Protein AF-A0A6C0LQ58-F1 (afdb_monomer_lite)

Organism: NCBI:txid1070528

Foldseek 3Di:
DDDDDPVRVVVVVVVVVVVVVVVVVVVVVVVVVVVVVVPDDPPPDPDPPPPPDDPPDPDDDDALLVQQVVVVCVVPVPDPPDPVNSVVVVVPDDPVVSVVSGDDPPPDPDDLCQADPVLLVVLLVVDDVQLSQLLVQQCVVVRSDYNVRSVVVSVVDDPVRSCVSGDPPPPPPPPDPDPPDDD

Secondary structure (DSSP, 8-state):
-PPPPHHHHHHHHHHHHHHHHHHHHHHHHHHHHHHHHHS---PPPPP-------TTSPPPPPPHHHHHHHHHHHH-SSS---HHHHHHHHHHS-HHHHHHTS-----------PPPHHHHHHHHHTS-HHHHHHHHHHHHH-TTS-HHHHHHHHHHS-HHHHHTTS-TT--------------

InterPro domains:
  IPR009071 High mobility group box domain [PF00505] (58-104)
  IPR009071 High mobility group box domain [PS50118] (58-101)
  IPR009071 High mobility group box domain [SM00398] (57-119)
  IPR036910 High mobility group box domain superfamily [G3DSA:1.10.30.10] (44-110)
  IPR036910 High mobility group box domain superfamily [SSF47095] (46-103)
  IPR050342 High Mobility Group Box (HMGB) [PTHR48112] (47-103)

Structure (mmCIF, N/CA/C/O backbone):
data_AF-A0A6C0LQ58-F1
#
_entry.id   AF-A0A6C0LQ58-F1
#
loop_
_atom_site.group_PDB
_atom_site.id
_atom_site.type_symbol
_atom_site.label_atom_id
_atom_site.label_alt_id
_atom_site.label_comp_id
_atom_site.label_asym_id
_atom_site.label_entity_id
_atom_site.label_seq_id
_atom_site.pdbx_PDB_ins_code
_atom_site.Cartn_x
_atom_site.Cartn_y
_atom_site.Cartn_z
_atom_site.occupancy
_atom_site.B_iso_or_equiv
_atom_site.auth_seq_id
_atom_site.auth_comp_id
_atom_site.auth_asym_id
_atom_site.auth_atom_id
_atom_site.pdbx_PDB_model_num
ATOM 1 N N . MET A 1 1 ? 28.060 65.442 21.594 1.00 59.75 1 MET A N 1
ATOM 2 C CA . MET A 1 1 ? 27.429 64.123 21.371 1.00 59.75 1 MET A CA 1
ATOM 3 C C . MET A 1 1 ? 27.885 63.200 22.490 1.00 59.75 1 MET A C 1
ATOM 5 O O . MET A 1 1 ? 29.085 63.002 22.632 1.00 59.75 1 MET A O 1
ATOM 9 N N . SER A 1 2 ? 26.966 62.759 23.351 1.00 77.19 2 SER A N 1
ATOM 10 C CA . SER A 1 2 ? 27.294 61.922 24.515 1.00 77.19 2 SER A CA 1
ATOM 11 C C . SER A 1 2 ? 27.597 60.495 24.054 1.00 77.19 2 SER A C 1
ATOM 13 O O . SER A 1 2 ? 26.859 59.960 23.229 1.00 77.19 2 SER A O 1
ATOM 15 N N . LYS A 1 3 ? 28.693 59.894 24.530 1.00 81.69 3 LYS A N 1
ATOM 16 C CA . LYS A 1 3 ? 29.063 58.515 24.171 1.00 81.69 3 LYS A CA 1
ATOM 17 C C . LYS A 1 3 ? 28.093 57.536 24.852 1.00 81.69 3 LYS A C 1
ATOM 19 O O . LYS A 1 3 ? 27.773 57.753 26.022 1.00 81.69 3 LYS A O 1
ATOM 24 N N . PRO A 1 4 ? 27.627 56.480 24.163 1.00 82.38 4 PRO A N 1
ATOM 25 C CA . PRO A 1 4 ? 26.755 55.488 24.778 1.00 82.38 4 PRO A CA 1
ATOM 26 C C . PRO A 1 4 ? 27.483 54.769 25.920 1.00 82.38 4 PRO A C 1
ATOM 28 O O . PRO A 1 4 ? 28.678 54.480 25.836 1.00 82.38 4 PRO A O 1
ATOM 31 N N . SER A 1 5 ? 26.749 54.492 26.998 1.00 93.00 5 SER A N 1
ATOM 32 C CA . SER A 1 5 ? 27.252 53.710 28.130 1.00 93.00 5 SER A CA 1
ATOM 33 C C . SER A 1 5 ? 27.535 52.266 27.704 1.00 93.00 5 SER A C 1
ATOM 35 O O . SER A 1 5 ? 26.837 51.717 26.850 1.00 93.00 5 SER A O 1
ATOM 37 N N . LEU A 1 6 ? 28.513 51.621 28.342 1.00 93.69 6 LEU A N 1
ATOM 38 C CA . LEU A 1 6 ? 28.854 50.212 28.122 1.00 93.69 6 LEU A CA 1
ATOM 39 C C . LEU A 1 6 ? 27.627 49.298 28.264 1.00 93.69 6 LEU A C 1
ATOM 41 O O . LEU A 1 6 ? 27.457 48.377 27.468 1.00 93.69 6 LEU A O 1
ATOM 45 N N . SER A 1 7 ? 26.732 49.580 29.213 1.00 92.06 7 SER A N 1
ATOM 46 C CA . SER A 1 7 ? 25.488 48.819 29.395 1.00 92.06 7 SER A CA 1
ATOM 47 C C . SER A 1 7 ? 24.540 48.964 28.201 1.00 92.06 7 SER A C 1
ATOM 49 O O . SER A 1 7 ? 23.895 48.000 27.804 1.00 92.06 7 SER A O 1
ATOM 51 N N . SER A 1 8 ? 24.498 50.152 27.589 1.00 94.88 8 SER A N 1
ATOM 52 C CA . SER A 1 8 ? 23.683 50.417 26.398 1.00 94.88 8 SER A CA 1
ATOM 53 C C . SER A 1 8 ? 24.177 49.624 25.189 1.00 94.88 8 SER A C 1
ATOM 55 O O . SER A 1 8 ? 23.364 49.135 24.414 1.00 94.88 8 SER A O 1
ATOM 57 N N . LEU A 1 9 ? 25.497 49.472 25.038 1.00 95.00 9 LEU A N 1
ATOM 58 C CA . LEU A 1 9 ? 26.086 48.681 23.954 1.00 95.00 9 LEU A CA 1
ATOM 59 C C . LEU A 1 9 ? 25.835 47.181 24.139 1.00 95.00 9 LEU A C 1
ATOM 61 O O . LEU A 1 9 ? 25.510 46.504 23.171 1.00 95.00 9 LEU A O 1
ATOM 65 N N . HIS A 1 10 ? 25.929 46.664 25.369 1.00 95.25 10 HIS A N 1
ATOM 66 C CA . HIS A 1 10 ? 25.621 45.255 25.641 1.00 95.25 10 HIS A CA 1
ATOM 67 C C . HIS A 1 10 ? 24.163 44.917 25.322 1.00 95.25 10 HIS A C 1
ATOM 69 O O . HIS A 1 10 ? 23.911 43.899 24.687 1.00 95.25 10 HIS A O 1
ATOM 75 N N . LEU A 1 11 ? 23.217 45.789 25.689 1.00 96.12 11 LEU A N 1
ATOM 76 C CA . LEU A 1 11 ? 21.808 45.611 25.324 1.00 96.12 11 LEU A CA 1
ATOM 77 C C . LEU A 1 11 ? 21.617 45.587 23.805 1.00 96.12 11 LEU A C 1
ATOM 79 O O . LEU A 1 11 ? 20.925 44.716 23.291 1.00 96.12 11 LEU A O 1
ATOM 83 N N . GLN A 1 12 ? 22.282 46.491 23.084 1.00 95.94 12 GLN A N 1
ATOM 84 C CA . GLN A 1 12 ? 22.210 46.534 21.625 1.00 95.94 12 GLN A CA 1
ATOM 85 C C . GLN A 1 12 ? 22.801 45.275 20.971 1.00 95.94 12 GLN A C 1
ATOM 87 O O . GLN A 1 12 ? 22.269 44.795 19.975 1.00 95.94 12 GLN A O 1
ATOM 92 N N . ILE A 1 13 ? 23.879 44.718 21.530 1.00 96.50 13 ILE A N 1
ATOM 93 C CA . ILE A 1 13 ? 24.475 43.469 21.041 1.00 96.50 13 ILE A CA 1
ATOM 94 C C . ILE A 1 13 ? 23.514 42.296 21.249 1.00 96.50 13 ILE A C 1
ATOM 96 O O . ILE A 1 13 ? 23.312 41.520 20.316 1.00 96.50 13 ILE A O 1
ATOM 100 N N . THR A 1 14 ? 22.903 42.177 22.429 1.00 96.44 14 THR A N 1
ATOM 101 C CA . THR A 1 14 ? 21.941 41.103 22.715 1.00 96.44 14 THR A CA 1
ATOM 102 C C . THR A 1 14 ? 20.705 41.209 21.822 1.00 96.44 14 THR A C 1
ATOM 104 O O . THR A 1 14 ? 20.261 40.202 21.277 1.00 96.44 14 THR A O 1
ATOM 107 N N . GLU A 1 15 ? 20.200 42.424 21.599 1.00 97.75 15 GLU A N 1
ATOM 108 C CA . GLU A 1 15 ? 19.069 42.671 20.698 1.00 97.75 15 GLU A CA 1
ATOM 109 C C . GLU A 1 15 ? 19.393 42.244 19.259 1.00 97.75 15 GLU A C 1
ATOM 111 O O . GLU A 1 15 ? 18.633 41.515 18.629 1.00 97.75 15 GLU A O 1
ATOM 116 N N . LEU A 1 16 ? 20.571 42.619 18.749 1.00 97.38 16 LEU A N 1
ATOM 117 C CA . LEU A 1 16 ? 21.006 42.221 17.406 1.00 97.38 16 LEU A CA 1
ATOM 118 C C . LEU A 1 16 ? 21.196 40.705 17.275 1.00 97.38 16 LEU A C 1
ATOM 120 O O . LEU A 1 16 ? 20.945 40.135 16.211 1.00 97.38 16 LEU A O 1
ATOM 124 N N . GLN A 1 17 ? 21.647 40.038 18.338 1.00 97.44 17 GLN A N 1
ATOM 125 C CA . GLN A 1 17 ? 21.755 38.580 18.363 1.00 97.44 17 GLN A CA 1
ATOM 126 C C . GLN A 1 17 ? 20.374 37.918 18.309 1.00 97.44 17 GLN A C 1
ATOM 128 O O . GLN A 1 17 ? 20.206 36.975 17.535 1.00 97.44 17 GLN A O 1
ATOM 133 N N . GLN A 1 18 ? 19.397 38.447 19.050 1.00 96.62 18 GLN A N 1
ATOM 134 C CA . GLN A 1 18 ? 18.011 37.977 19.021 1.00 96.62 18 GLN A CA 1
ATOM 135 C C . GLN A 1 18 ? 17.375 38.184 17.639 1.00 96.62 18 GLN A C 1
ATOM 137 O O . GLN A 1 18 ? 16.828 37.249 17.053 1.00 96.62 18 GLN A O 1
ATOM 142 N N . GLN A 1 19 ? 17.548 39.370 17.053 1.00 96.75 19 GLN A N 1
ATOM 143 C CA . GLN A 1 19 ? 17.044 39.664 15.714 1.00 96.75 19 GLN A CA 1
ATOM 144 C C . GLN A 1 19 ? 17.629 38.704 14.666 1.00 96.75 19 GLN A C 1
ATOM 146 O O . GLN A 1 19 ? 16.905 38.164 13.832 1.00 96.75 19 GLN A O 1
ATOM 151 N N . ARG A 1 20 ? 18.933 38.401 14.748 1.00 97.94 20 ARG A N 1
ATOM 152 C CA . ARG A 1 20 ? 19.579 37.436 13.846 1.00 97.94 20 ARG A CA 1
ATOM 153 C C . ARG A 1 20 ? 18.996 36.027 13.984 1.00 97.94 20 ARG A C 1
ATOM 155 O O . ARG A 1 20 ? 18.914 35.314 12.981 1.00 97.94 20 ARG A O 1
ATOM 162 N N . THR A 1 21 ? 18.635 35.597 15.194 1.00 97.56 21 THR A N 1
ATOM 163 C CA . THR A 1 21 ? 18.015 34.278 15.391 1.00 97.56 21 THR A CA 1
ATOM 164 C C . THR A 1 21 ? 16.601 34.224 14.832 1.00 97.56 21 THR A C 1
ATOM 166 O O . THR A 1 21 ? 16.246 33.225 14.202 1.00 97.56 21 THR A O 1
ATOM 169 N N . ASP A 1 22 ? 15.839 35.304 14.985 1.00 96.44 22 ASP A N 1
ATOM 170 C CA . ASP A 1 22 ? 14.464 35.396 14.496 1.00 96.44 22 ASP A CA 1
ATOM 171 C C . ASP A 1 22 ? 14.430 35.413 12.960 1.00 96.44 22 ASP A C 1
ATOM 173 O O . ASP A 1 22 ? 13.696 34.638 12.337 1.00 96.44 22 ASP A O 1
ATOM 177 N N . ASP A 1 23 ? 15.315 36.199 12.338 1.00 97.25 23 ASP A N 1
ATOM 178 C CA . ASP A 1 23 ? 15.483 36.234 10.883 1.00 97.25 23 ASP A CA 1
ATOM 179 C C . ASP A 1 23 ? 15.901 34.861 10.336 1.00 97.25 23 ASP A C 1
ATOM 181 O O . ASP A 1 23 ? 15.376 34.387 9.325 1.00 97.25 23 ASP A O 1
ATOM 185 N N . HIS A 1 24 ? 16.821 34.173 11.020 1.00 97.38 24 HIS A N 1
ATOM 186 C CA . HIS A 1 24 ? 17.241 32.832 10.621 1.00 97.38 24 HIS A CA 1
ATOM 187 C C . HIS A 1 24 ? 16.094 31.814 10.721 1.00 97.38 24 HIS A C 1
ATOM 189 O O . HIS A 1 24 ? 15.920 30.994 9.815 1.00 97.38 24 HIS A O 1
ATOM 195 N N . ALA A 1 25 ? 15.281 31.877 11.780 1.00 97.12 25 ALA A N 1
ATOM 196 C CA . ALA A 1 25 ? 14.103 31.025 11.927 1.00 97.12 25 ALA A CA 1
ATOM 197 C C . ALA A 1 25 ? 13.088 31.261 10.795 1.00 97.12 25 ALA A C 1
ATOM 199 O O . ALA A 1 25 ? 12.558 30.302 10.226 1.00 97.12 25 ALA A O 1
ATOM 200 N N . LEU A 1 26 ? 12.880 32.522 10.405 1.00 97.25 26 LEU A N 1
ATOM 201 C CA . LEU A 1 26 ? 12.014 32.885 9.286 1.00 97.25 26 LEU A CA 1
ATOM 202 C C . LEU A 1 26 ? 12.549 32.348 7.949 1.00 97.25 26 LEU A C 1
ATOM 204 O O . LEU A 1 26 ? 11.784 31.783 7.166 1.00 97.25 26 LEU A O 1
ATOM 208 N N . ILE A 1 27 ? 13.860 32.438 7.708 1.00 97.38 27 ILE A N 1
ATOM 209 C CA . ILE A 1 27 ? 14.499 31.866 6.511 1.00 97.38 27 ILE A CA 1
ATOM 210 C C . ILE A 1 27 ? 14.286 30.348 6.444 1.00 97.38 27 ILE A C 1
ATOM 212 O O . ILE A 1 27 ? 13.935 29.824 5.384 1.00 97.38 27 ILE A O 1
ATOM 216 N N . VAL A 1 28 ? 14.469 29.634 7.558 1.00 97.69 28 VAL A N 1
ATOM 217 C CA . VAL A 1 28 ? 14.244 28.179 7.621 1.00 97.69 28 VAL A CA 1
ATOM 218 C C . VAL A 1 28 ? 12.778 27.837 7.341 1.00 97.69 28 VAL A C 1
ATOM 220 O O . VAL A 1 28 ? 12.503 26.938 6.545 1.00 97.69 28 VAL A O 1
ATOM 223 N N . ALA A 1 29 ? 11.833 28.581 7.920 1.00 96.00 29 ALA A N 1
ATOM 224 C CA . ALA A 1 29 ? 10.404 28.369 7.691 1.00 96.00 29 ALA A CA 1
ATOM 225 C C . ALA A 1 29 ? 9.995 28.620 6.227 1.00 96.00 29 ALA A C 1
ATOM 227 O O . ALA A 1 29 ? 9.215 27.854 5.656 1.00 96.00 29 ALA A O 1
ATOM 228 N N . LEU A 1 30 ? 10.542 29.662 5.593 1.00 96.06 30 LEU A N 1
ATOM 229 C CA . LEU A 1 30 ? 10.288 29.955 4.181 1.00 96.06 30 LEU A CA 1
ATOM 230 C C . LEU A 1 30 ? 10.852 28.872 3.258 1.00 96.06 30 LEU A C 1
ATOM 232 O O . LEU A 1 30 ? 10.175 28.485 2.306 1.00 96.06 30 LEU A O 1
ATOM 236 N N . ARG A 1 31 ? 12.046 28.347 3.558 1.00 95.75 31 ARG A N 1
ATOM 237 C CA . ARG A 1 31 ? 12.630 27.217 2.818 1.00 95.75 31 ARG A CA 1
ATOM 238 C C . ARG A 1 31 ? 11.761 25.969 2.929 1.00 95.75 31 ARG A C 1
ATOM 240 O O . ARG A 1 31 ? 11.381 25.426 1.903 1.00 95.75 31 ARG A O 1
ATOM 247 N N . ALA A 1 32 ? 11.334 25.600 4.137 1.00 92.25 32 ALA A N 1
ATOM 248 C CA . ALA A 1 32 ? 10.439 24.458 4.335 1.00 92.25 32 ALA A CA 1
ATOM 249 C C . ALA A 1 32 ? 9.113 24.607 3.565 1.00 92.25 32 ALA A C 1
ATOM 251 O O . ALA A 1 32 ? 8.583 23.641 3.018 1.00 92.25 32 ALA A O 1
ATOM 252 N N . ARG A 1 33 ? 8.576 25.831 3.484 1.00 94.06 33 ARG A N 1
ATOM 253 C CA . ARG A 1 33 ? 7.372 26.118 2.696 1.00 94.06 33 ARG A CA 1
ATOM 254 C C . ARG A 1 33 ? 7.623 26.022 1.189 1.00 94.06 33 ARG A C 1
ATOM 256 O O . ARG A 1 33 ? 6.738 25.569 0.469 1.00 94.06 33 ARG A O 1
ATOM 263 N N . LEU A 1 34 ? 8.799 26.432 0.716 1.00 93.62 34 LEU A N 1
ATOM 264 C CA . LEU A 1 34 ? 9.199 26.269 -0.681 1.00 93.62 34 LEU A CA 1
ATOM 265 C C . LEU A 1 34 ? 9.377 24.786 -1.034 1.00 93.62 34 LEU A C 1
ATOM 267 O O . LEU A 1 34 ? 8.857 24.348 -2.055 1.00 93.62 34 LEU A O 1
ATOM 271 N N . ASP A 1 35 ? 10.005 24.006 -0.156 1.00 88.44 35 ASP A N 1
ATOM 272 C CA . ASP A 1 35 ? 10.156 22.557 -0.320 1.00 88.44 35 ASP A CA 1
ATOM 273 C C . ASP A 1 35 ? 8.797 21.845 -0.332 1.00 88.44 35 ASP A C 1
ATOM 275 O O . ASP A 1 35 ? 8.573 20.951 -1.142 1.00 88.44 35 ASP A O 1
ATOM 279 N N . ALA A 1 36 ? 7.842 22.276 0.498 1.00 81.75 36 ALA A N 1
ATOM 280 C CA . ALA A 1 36 ? 6.480 21.739 0.489 1.00 81.75 36 ALA A CA 1
ATOM 281 C C . ALA A 1 36 ? 5.710 22.051 -0.810 1.00 81.75 36 ALA A C 1
ATOM 283 O O . ALA A 1 36 ? 4.848 21.271 -1.208 1.00 81.75 36 ALA A O 1
ATOM 284 N N . LEU A 1 37 ? 6.011 23.175 -1.470 1.00 81.94 37 LEU A N 1
ATOM 285 C CA . LEU A 1 37 ? 5.452 23.525 -2.782 1.00 81.94 37 LEU A CA 1
ATOM 286 C C . LEU A 1 37 ? 6.166 22.799 -3.933 1.00 81.94 37 LEU A C 1
ATOM 288 O O . LEU A 1 37 ? 5.545 22.537 -4.960 1.00 81.94 37 LEU A O 1
ATOM 292 N N . ALA A 1 38 ? 7.454 22.485 -3.765 1.00 79.38 38 ALA A N 1
ATOM 293 C CA . ALA A 1 38 ? 8.261 21.730 -4.723 1.00 79.38 38 ALA A CA 1
ATOM 294 C C . ALA A 1 38 ? 8.096 20.207 -4.585 1.00 79.38 38 ALA A C 1
ATOM 296 O O . ALA A 1 38 ? 8.455 19.464 -5.500 1.00 79.38 38 ALA A O 1
ATOM 297 N N . ALA A 1 39 ? 7.552 19.729 -3.462 1.00 72.31 39 ALA A N 1
ATOM 298 C CA . ALA A 1 39 ? 7.246 18.324 -3.268 1.00 72.31 39 ALA A CA 1
ATOM 299 C C . ALA A 1 39 ? 6.227 17.875 -4.333 1.00 72.31 39 ALA A C 1
ATOM 301 O O . ALA A 1 39 ? 5.134 18.446 -4.413 1.00 72.31 39 ALA A O 1
ATOM 302 N N . PRO A 1 40 ? 6.541 16.851 -5.151 1.00 61.59 40 PRO A N 1
ATOM 303 C CA . PRO A 1 40 ? 5.555 16.284 -6.053 1.00 61.59 40 PRO A CA 1
ATOM 304 C C . PRO A 1 40 ? 4.401 15.767 -5.194 1.00 61.59 40 PRO A C 1
ATOM 306 O O . PRO A 1 40 ? 4.626 15.015 -4.241 1.00 61.59 40 PRO A O 1
ATOM 309 N N . ALA A 1 41 ? 3.174 16.200 -5.501 1.00 62.12 41 ALA A N 1
ATOM 310 C CA . ALA A 1 41 ? 1.962 15.675 -4.876 1.00 62.12 41 ALA A CA 1
ATOM 311 C C . ALA A 1 41 ? 2.071 14.144 -4.762 1.00 62.12 41 ALA A C 1
ATOM 313 O O . ALA A 1 41 ? 2.598 13.531 -5.697 1.00 62.12 41 ALA A O 1
ATOM 314 N N . PRO A 1 42 ? 1.618 13.514 -3.657 1.00 58.50 42 PRO A N 1
ATOM 315 C CA . PRO A 1 42 ? 1.716 12.069 -3.506 1.00 58.50 42 PRO A CA 1
ATOM 316 C C . PRO A 1 42 ? 1.055 11.436 -4.726 1.00 58.50 42 PRO A C 1
ATOM 318 O O . PRO A 1 42 ? -0.162 11.532 -4.898 1.00 58.50 42 PRO A O 1
ATOM 321 N N . ALA A 1 43 ? 1.881 10.876 -5.613 1.00 59.56 43 ALA A N 1
ATOM 322 C CA . ALA A 1 43 ? 1.412 10.274 -6.843 1.00 59.56 43 ALA A CA 1
ATOM 323 C C . ALA A 1 43 ? 0.307 9.278 -6.469 1.00 59.56 43 ALA A C 1
ATOM 325 O O . ALA A 1 43 ? 0.480 8.543 -5.486 1.00 59.56 43 ALA A O 1
ATOM 326 N N . PRO A 1 44 ? -0.835 9.259 -7.182 1.00 59.12 44 PRO A N 1
ATOM 327 C CA . PRO A 1 44 ? -1.874 8.281 -6.907 1.00 59.12 44 PRO A CA 1
ATOM 328 C C . PRO A 1 44 ? -1.215 6.905 -6.931 1.00 59.12 44 PRO A C 1
ATOM 330 O O . PRO A 1 44 ? -0.567 6.536 -7.913 1.00 59.12 44 PRO A O 1
ATOM 333 N N . ALA A 1 45 ? -1.301 6.195 -5.801 1.00 61.91 45 ALA A N 1
ATOM 334 C CA . ALA A 1 45 ? -0.715 4.874 -5.653 1.00 61.91 45 ALA A CA 1
ATOM 335 C C . ALA A 1 45 ? -1.098 4.036 -6.881 1.00 61.91 45 ALA A C 1
ATOM 337 O O . ALA A 1 45 ? -2.270 4.071 -7.269 1.00 61.91 45 ALA A O 1
ATOM 338 N N . PRO A 1 46 ? -0.153 3.314 -7.509 1.00 52.91 46 PRO A N 1
ATOM 339 C CA . PRO A 1 46 ? -0.434 2.609 -8.747 1.00 52.91 46 PRO A CA 1
ATOM 340 C C . PRO A 1 46 ? -1.622 1.679 -8.515 1.00 52.91 46 PRO A C 1
ATOM 342 O O . PRO A 1 46 ? -1.555 0.765 -7.683 1.00 52.91 46 PRO A O 1
ATOM 345 N N . GLU A 1 47 ? -2.725 1.935 -9.223 1.00 58.88 47 GLU A N 1
ATOM 346 C CA . GLU A 1 47 ? -3.876 1.046 -9.218 1.00 58.88 47 GLU A CA 1
ATOM 347 C C . GLU A 1 47 ? -3.360 -0.347 -9.559 1.00 58.88 47 GLU A C 1
ATOM 349 O O . GLU A 1 47 ? -2.767 -0.582 -10.617 1.00 58.88 47 GLU A O 1
ATOM 354 N N . LYS A 1 48 ? -3.523 -1.283 -8.620 1.00 58.19 48 LYS A N 1
ATOM 355 C CA . LYS A 1 48 ? -3.142 -2.676 -8.830 1.00 58.19 48 LYS A CA 1
ATOM 356 C C . LYS A 1 48 ? -3.994 -3.198 -9.979 1.00 58.19 48 LYS A C 1
ATOM 358 O O . LYS A 1 48 ? -5.114 -3.651 -9.744 1.00 58.19 48 LYS A O 1
ATOM 363 N N . LYS A 1 49 ? -3.454 -3.158 -11.203 1.00 53.31 49 LYS A N 1
ATOM 364 C CA . LYS A 1 49 ? -4.027 -3.825 -12.374 1.00 53.31 49 LYS A CA 1
ATOM 365 C C . LYS A 1 49 ? -4.326 -5.254 -11.950 1.00 53.31 49 LYS A C 1
ATOM 367 O O . LYS A 1 49 ? -3.414 -6.044 -11.682 1.00 53.31 49 LYS A O 1
ATOM 372 N N . GLN A 1 50 ? -5.609 -5.570 -11.792 1.00 56.84 50 GLN A N 1
ATOM 373 C CA . GLN A 1 50 ? -6.019 -6.925 -11.485 1.00 56.84 50 GLN A CA 1
ATOM 374 C C . GLN A 1 50 ? -5.596 -7.759 -12.687 1.00 56.84 50 GLN A C 1
ATOM 376 O O . GLN A 1 50 ? -6.202 -7.662 -13.748 1.00 56.84 50 GLN A O 1
ATOM 381 N N . ARG A 1 51 ? -4.508 -8.531 -12.544 1.00 59.47 51 ARG A N 1
ATOM 382 C CA . ARG A 1 51 ? -4.092 -9.482 -13.581 1.00 59.47 51 ARG A CA 1
ATOM 383 C C . ARG A 1 51 ? -5.322 -10.292 -13.971 1.00 59.47 51 ARG A C 1
ATOM 385 O O . ARG A 1 51 ? -5.963 -10.837 -13.064 1.00 59.47 51 ARG A O 1
ATOM 392 N N . ALA A 1 52 ? -5.629 -1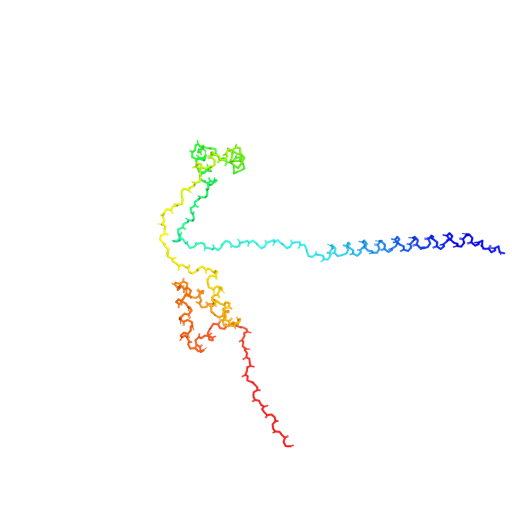0.334 -15.268 1.00 57.09 52 ALA A N 1
ATOM 393 C CA . ALA A 1 52 ? -6.686 -11.166 -15.818 1.00 57.09 52 ALA A CA 1
ATOM 394 C C . ALA A 1 52 ? -6.515 -12.575 -15.237 1.00 57.09 52 ALA A C 1
ATOM 396 O O . ALA A 1 52 ? -5.482 -13.222 -15.422 1.00 57.09 52 ALA A O 1
ATOM 397 N N . LYS A 1 53 ? -7.459 -12.995 -14.389 1.00 58.56 53 LYS A N 1
ATOM 398 C CA . LYS A 1 53 ? -7.445 -14.353 -13.843 1.00 58.56 53 LYS A CA 1
ATOM 399 C C . LYS A 1 53 ? -7.843 -15.270 -14.989 1.00 58.56 53 LYS A C 1
ATOM 401 O O . LYS A 1 53 ? -8.867 -15.025 -15.615 1.00 58.56 53 LYS A O 1
ATOM 406 N N . ASN A 1 54 ? -7.036 -16.303 -15.233 1.00 59.91 54 ASN A N 1
ATOM 407 C CA . ASN A 1 54 ? -7.391 -17.369 -16.165 1.00 59.91 54 ASN A CA 1
ATOM 408 C C . ASN A 1 54 ? -8.800 -17.886 -15.812 1.00 59.91 54 ASN A C 1
ATOM 410 O O . ASN A 1 54 ? -9.006 -18.236 -14.644 1.00 59.91 54 ASN A O 1
ATOM 414 N N . PRO A 1 55 ? -9.748 -17.908 -16.763 1.00 69.94 55 PRO A N 1
ATOM 415 C CA . PRO A 1 55 ? -11.129 -18.320 -16.509 1.00 69.94 55 PRO A CA 1
ATOM 416 C C . PRO A 1 55 ? -11.240 -19.787 -16.059 1.00 69.94 55 PRO A C 1
ATOM 418 O O . PRO A 1 55 ? -12.127 -20.101 -15.273 1.00 69.94 55 PRO A O 1
ATOM 421 N N . ASP A 1 56 ? -10.290 -20.642 -16.450 1.00 65.38 56 ASP A N 1
ATOM 422 C CA . ASP A 1 56 ? -10.211 -22.057 -16.047 1.00 65.38 56 ASP A CA 1
ATOM 423 C C . ASP A 1 56 ? -9.468 -22.312 -14.724 1.00 65.38 56 ASP A C 1
ATOM 425 O O . ASP A 1 56 ? -9.341 -23.453 -14.280 1.00 65.38 56 ASP A O 1
ATOM 429 N N . ALA A 1 57 ? -8.934 -21.278 -14.063 1.00 67.56 57 ALA A N 1
ATOM 430 C CA . ALA A 1 57 ? -8.286 -21.478 -12.770 1.00 67.56 57 ALA A CA 1
ATOM 431 C C . ALA A 1 57 ? -9.339 -21.634 -11.655 1.00 67.56 57 ALA A C 1
ATOM 433 O O . ALA A 1 57 ? -10.242 -20.796 -11.556 1.00 67.56 57 ALA A O 1
ATOM 434 N N . PRO A 1 58 ? -9.200 -22.623 -10.747 1.00 69.75 58 PRO A N 1
ATOM 435 C CA . PRO A 1 58 ? -10.122 -22.778 -9.631 1.00 69.75 58 PRO A CA 1
ATOM 436 C C . PRO A 1 58 ? -10.110 -21.507 -8.777 1.00 69.75 58 PRO A C 1
ATOM 438 O O . PRO A 1 58 ? -9.068 -21.055 -8.285 1.00 69.75 58 PRO A O 1
ATOM 441 N N . LYS A 1 59 ? -11.284 -20.887 -8.630 1.00 72.62 59 LYS A N 1
ATOM 442 C CA . LYS A 1 59 ? -11.444 -19.676 -7.824 1.00 72.62 59 LYS A CA 1
ATOM 443 C C . LYS A 1 59 ? -11.077 -19.999 -6.377 1.00 72.62 59 LYS A C 1
ATOM 445 O O . LYS A 1 59 ? -11.480 -21.030 -5.846 1.00 72.62 59 LYS A O 1
ATOM 450 N N . ARG A 1 60 ? -10.298 -19.119 -5.736 1.00 72.75 60 ARG A N 1
ATOM 451 C CA . ARG A 1 60 ? -9.890 -19.306 -4.334 1.00 72.75 60 ARG A CA 1
ATOM 452 C C . ARG A 1 60 ? -11.120 -19.519 -3.452 1.00 72.75 60 ARG A C 1
ATOM 454 O O . ARG A 1 60 ? -12.110 -18.803 -3.615 1.00 72.75 60 ARG A O 1
ATOM 461 N N . ALA A 1 61 ? -11.015 -20.457 -2.509 1.00 76.06 61 ALA A N 1
ATOM 462 C CA . ALA A 1 61 ? -12.062 -20.698 -1.528 1.00 76.06 61 ALA A CA 1
ATOM 463 C C . ALA A 1 61 ? -12.409 -19.385 -0.790 1.00 76.06 61 ALA A C 1
ATOM 465 O O . ALA A 1 61 ? -11.496 -18.640 -0.407 1.00 76.06 61 ALA A O 1
ATOM 466 N N . PRO A 1 62 ? -13.703 -19.058 -0.629 1.00 78.44 62 PRO A N 1
ATOM 467 C CA . PRO A 1 62 ? -14.124 -17.848 0.065 1.00 78.44 62 PRO A CA 1
ATOM 468 C C . PRO A 1 62 ? -13.704 -17.896 1.540 1.00 78.44 62 PRO A C 1
ATOM 470 O O . PRO A 1 62 ? -13.831 -18.917 2.210 1.00 78.44 62 PRO A O 1
ATOM 473 N N . GLY A 1 63 ? -13.199 -16.772 2.054 1.00 84.94 63 GLY A N 1
ATOM 474 C CA . GLY A 1 63 ? -12.842 -16.640 3.467 1.00 84.94 63 GLY A CA 1
ATOM 475 C C . GLY A 1 63 ? -14.067 -16.594 4.396 1.00 84.94 63 GLY A C 1
ATOM 476 O O . GLY A 1 63 ? -15.192 -16.405 3.929 1.00 84.94 63 GLY A O 1
ATOM 477 N N . PRO A 1 64 ? -13.861 -16.674 5.724 1.00 86.25 64 PRO A N 1
ATOM 478 C CA . PRO A 1 64 ? -14.941 -16.782 6.710 1.00 86.25 64 PRO A CA 1
ATOM 479 C C . PRO A 1 64 ? -15.946 -15.627 6.661 1.00 86.25 64 PRO A C 1
ATOM 481 O O . PRO A 1 64 ? -17.154 -15.840 6.706 1.00 86.25 64 PRO A O 1
ATOM 484 N N . TYR A 1 65 ? -15.462 -14.398 6.473 1.00 86.56 65 TYR A N 1
ATOM 485 C CA . TYR A 1 65 ? -16.327 -13.227 6.328 1.00 86.56 65 TYR A CA 1
ATOM 486 C C . TYR A 1 65 ? -17.200 -13.281 5.062 1.00 86.56 65 TYR A C 1
ATOM 488 O O . TYR A 1 65 ? -18.346 -12.840 5.078 1.00 86.56 65 TYR A O 1
ATOM 496 N N . ILE A 1 66 ? -16.688 -13.847 3.964 1.00 87.00 66 ILE A N 1
ATOM 497 C CA . ILE A 1 66 ? -17.443 -13.966 2.709 1.00 87.00 66 ILE A CA 1
ATOM 498 C C . ILE A 1 66 ? -18.544 -15.019 2.849 1.00 87.00 66 ILE A C 1
ATOM 500 O O . ILE A 1 66 ? -19.655 -14.786 2.381 1.00 87.00 66 ILE A O 1
ATOM 504 N N . LEU A 1 67 ? -18.268 -16.126 3.543 1.00 87.25 67 LEU A N 1
ATOM 505 C CA . LEU A 1 67 ? -19.276 -17.136 3.877 1.00 87.25 67 LEU A CA 1
ATOM 506 C C . LEU A 1 67 ? -20.383 -16.559 4.769 1.00 87.25 67 LEU A C 1
ATOM 508 O O . LEU A 1 67 ? -21.563 -16.758 4.490 1.00 87.25 67 LEU A O 1
ATOM 512 N N . PHE A 1 68 ? -20.015 -15.768 5.781 1.00 88.56 68 PHE A N 1
ATOM 513 C CA . PHE A 1 68 ? -20.979 -15.019 6.589 1.00 88.56 68 PHE A CA 1
ATOM 514 C C . PHE A 1 68 ? -21.830 -14.073 5.731 1.00 88.56 68 PHE A C 1
ATOM 516 O O . PHE A 1 68 ? -23.056 -14.076 5.829 1.00 88.56 68 PHE A O 1
ATOM 523 N N . CYS A 1 69 ? -21.200 -13.314 4.828 1.00 86.75 69 CYS A N 1
ATOM 524 C CA . CYS A 1 69 ? -21.919 -12.421 3.924 1.00 86.75 69 CYS A CA 1
ATOM 525 C C . CYS A 1 69 ? -22.913 -13.158 3.022 1.00 86.75 69 CYS A C 1
ATOM 527 O O . CYS A 1 69 ? -24.006 -12.651 2.778 1.00 86.75 69 CYS A O 1
ATOM 529 N N . GLN A 1 70 ? -22.538 -14.333 2.514 1.00 85.44 70 GLN A N 1
ATOM 530 C CA . GLN A 1 70 ? -23.420 -15.171 1.703 1.00 85.44 70 GLN A CA 1
ATOM 531 C C . GLN A 1 70 ? -24.613 -15.671 2.519 1.00 85.44 70 GLN A C 1
ATOM 533 O O . GLN A 1 70 ? -25.744 -15.567 2.050 1.00 85.44 70 GLN A O 1
ATOM 538 N N . ALA A 1 71 ? -24.379 -16.140 3.748 1.00 86.81 71 ALA A N 1
ATOM 539 C CA . ALA A 1 71 ? -25.438 -16.607 4.637 1.00 86.81 71 ALA A CA 1
ATOM 540 C C . ALA A 1 71 ? -26.427 -15.487 5.004 1.00 86.81 71 ALA A C 1
ATOM 542 O O . ALA A 1 71 ? -27.635 -15.692 4.948 1.00 86.81 71 ALA A O 1
ATOM 543 N N . GLU A 1 72 ? -25.943 -14.287 5.330 1.00 85.81 72 GLU A N 1
ATOM 544 C CA . GLU A 1 72 ? -26.807 -13.145 5.671 1.00 85.81 72 GLU A CA 1
ATOM 545 C C . GLU A 1 72 ? -27.596 -12.613 4.466 1.00 85.81 72 GLU A C 1
ATOM 547 O O . GLU A 1 72 ? -28.778 -12.285 4.588 1.00 85.81 72 GLU A O 1
ATOM 552 N N . ARG A 1 73 ? -26.974 -12.572 3.280 1.00 84.50 73 ARG A N 1
ATOM 553 C CA . ARG A 1 73 ? -27.664 -12.191 2.035 1.00 84.50 73 ARG A CA 1
ATOM 554 C C . ARG A 1 73 ? -28.711 -13.223 1.625 1.00 84.50 73 ARG A C 1
ATOM 556 O O . ARG A 1 73 ? -29.768 -12.836 1.147 1.00 84.50 73 ARG A O 1
ATOM 563 N N . ALA A 1 74 ? -28.454 -14.512 1.854 1.00 83.25 74 ALA A N 1
ATOM 564 C CA . ALA A 1 74 ? -29.428 -15.572 1.602 1.00 83.25 74 ALA A CA 1
ATOM 565 C C . ALA A 1 74 ? -30.656 -15.476 2.525 1.00 83.25 74 ALA A C 1
ATOM 567 O O . ALA A 1 74 ? -31.760 -15.797 2.098 1.00 83.25 74 ALA A O 1
ATOM 568 N N . LYS A 1 75 ? -30.485 -14.998 3.766 1.00 82.25 75 LYS A N 1
ATOM 569 C CA . LYS A 1 75 ? -31.598 -14.759 4.705 1.00 82.25 75 LYS A CA 1
ATOM 570 C C . LYS A 1 75 ? -32.446 -13.538 4.344 1.00 82.25 75 LYS A C 1
ATOM 572 O O . LYS A 1 75 ? -33.601 -13.472 4.745 1.00 82.25 75 LYS A O 1
ATOM 577 N N . THR A 1 76 ? -31.879 -12.577 3.611 1.00 75.94 76 THR A N 1
ATOM 578 C CA . THR A 1 76 ? -32.522 -11.283 3.332 1.00 75.94 76 THR A CA 1
ATOM 579 C C . THR A 1 76 ? -32.450 -10.943 1.836 1.00 75.94 76 THR A C 1
ATOM 581 O O . THR A 1 76 ? -31.788 -9.980 1.455 1.00 75.94 76 THR A O 1
ATOM 584 N N . PRO A 1 77 ? -33.091 -11.735 0.955 1.00 70.25 77 PRO A N 1
ATOM 585 C CA . PRO A 1 77 ? -32.944 -11.583 -0.494 1.00 70.25 77 PRO A CA 1
ATOM 586 C C . PRO A 1 77 ? -33.575 -10.297 -1.057 1.00 70.25 77 PRO A C 1
ATOM 588 O O . PRO A 1 77 ? -33.154 -9.835 -2.115 1.00 70.25 77 PRO A O 1
ATOM 591 N N . GLU A 1 78 ? -34.551 -9.700 -0.366 1.00 64.94 78 GLU A N 1
ATOM 592 C CA . GLU A 1 78 ? -35.230 -8.477 -0.826 1.00 64.94 78 GLU A CA 1
ATOM 593 C C . GLU A 1 78 ? -34.478 -7.182 -0.496 1.00 64.94 78 GLU A C 1
ATOM 595 O O . GLU A 1 78 ? -34.589 -6.193 -1.222 1.00 64.94 78 GLU A O 1
ATOM 600 N N . LEU A 1 79 ? -33.680 -7.173 0.574 1.00 71.31 79 LEU A N 1
ATOM 601 C CA . LEU A 1 79 ? -32.930 -5.993 0.989 1.00 71.31 79 LEU A CA 1
ATOM 602 C C . LEU A 1 79 ? -31.480 -6.136 0.539 1.00 71.31 79 LEU A C 1
ATOM 604 O O . LEU A 1 79 ? -30.765 -7.056 0.936 1.00 71.31 79 LEU A O 1
ATOM 608 N N . LYS A 1 80 ? -31.013 -5.185 -0.274 1.00 71.69 80 LYS A N 1
ATOM 609 C CA . LYS A 1 80 ? -29.590 -5.048 -0.601 1.00 71.69 80 LYS A CA 1
ATOM 610 C C . LYS A 1 80 ? -28.840 -4.596 0.652 1.00 71.69 80 LYS A C 1
ATOM 612 O O . LYS A 1 80 ? -28.549 -3.414 0.799 1.00 71.69 80 LYS A O 1
ATOM 617 N N . LEU A 1 81 ? -28.528 -5.541 1.538 1.00 75.56 81 LEU A N 1
ATOM 618 C CA . LEU A 1 81 ? -27.722 -5.280 2.724 1.00 75.56 81 LEU A CA 1
ATOM 619 C C . LEU A 1 81 ? -26.380 -4.674 2.291 1.00 75.56 81 LEU A C 1
ATOM 621 O O . LEU A 1 81 ? -25.618 -5.274 1.511 1.00 75.56 81 LEU A O 1
ATOM 625 N N . LEU A 1 82 ? -26.114 -3.461 2.773 1.00 80.12 82 LEU A N 1
ATOM 626 C CA . LEU A 1 82 ? -24.879 -2.752 2.476 1.00 80.12 82 LEU A CA 1
ATOM 627 C C . LEU A 1 82 ? -23.708 -3.507 3.102 1.00 80.12 82 LEU A C 1
ATOM 629 O O . LEU A 1 82 ? -23.796 -4.041 4.204 1.00 80.12 82 LEU A O 1
ATOM 633 N N . VAL A 1 83 ? -22.571 -3.545 2.405 1.00 81.00 83 VAL A N 1
ATOM 634 C CA . VAL A 1 83 ? -21.360 -4.225 2.905 1.00 81.00 83 VAL A CA 1
ATOM 635 C C . VAL A 1 83 ? -20.933 -3.673 4.273 1.00 81.00 83 VAL A C 1
ATOM 637 O O . VAL A 1 83 ? -20.376 -4.414 5.078 1.00 81.00 83 VAL A O 1
ATOM 640 N N . THR A 1 84 ? -21.234 -2.404 4.548 1.00 83.69 84 THR A N 1
ATOM 641 C CA . THR A 1 84 ? -21.012 -1.739 5.836 1.00 83.69 84 THR A CA 1
ATOM 642 C C . THR A 1 84 ? -21.802 -2.392 6.969 1.00 83.69 84 THR A C 1
ATOM 644 O O . THR A 1 84 ? -21.211 -2.759 7.980 1.00 83.69 84 THR A O 1
ATOM 647 N N . GLU A 1 85 ? -23.095 -2.646 6.773 1.00 85.56 85 GLU A N 1
ATOM 648 C CA . GLU A 1 85 ? -23.961 -3.280 7.775 1.00 85.56 85 GLU A CA 1
ATOM 649 C C . GLU A 1 85 ? -23.520 -4.719 8.072 1.00 85.56 85 GLU A C 1
ATOM 651 O O . GLU A 1 85 ? -23.476 -5.143 9.228 1.00 85.56 85 GLU A O 1
ATOM 656 N N . LEU A 1 86 ? -23.127 -5.483 7.043 1.00 86.94 86 LEU A N 1
ATOM 657 C CA . LEU A 1 86 ? -22.580 -6.827 7.255 1.00 86.94 86 LEU A CA 1
ATOM 658 C C . LEU A 1 86 ? -21.237 -6.794 7.992 1.00 86.94 86 LEU A C 1
ATOM 660 O O . LEU A 1 86 ? -20.963 -7.686 8.794 1.00 86.94 86 LEU A O 1
ATOM 664 N N . ALA A 1 87 ? -20.404 -5.782 7.749 1.00 87.12 87 ALA A N 1
ATOM 665 C CA . ALA A 1 87 ? -19.133 -5.633 8.446 1.00 87.12 87 ALA A CA 1
ATOM 666 C C . ALA A 1 87 ? -19.339 -5.313 9.934 1.00 87.12 87 ALA A C 1
ATOM 668 O O . ALA A 1 87 ? -18.635 -5.867 10.781 1.00 87.12 87 ALA A O 1
ATOM 669 N N . GLU A 1 88 ? -20.313 -4.463 10.262 1.00 88.75 88 GLU A N 1
ATOM 670 C CA . GLU A 1 88 ? -20.693 -4.152 11.645 1.00 88.75 88 GLU A CA 1
ATOM 671 C C . GLU A 1 88 ? -21.234 -5.386 12.364 1.00 88.75 88 GLU A C 1
ATOM 673 O O . GLU A 1 88 ? -20.743 -5.735 13.441 1.00 88.75 88 GLU A O 1
ATOM 678 N N . ARG A 1 89 ? -22.154 -6.117 11.723 1.00 86.81 89 ARG A N 1
ATOM 679 C CA . ARG A 1 89 ? -22.657 -7.390 12.253 1.00 86.81 89 ARG A CA 1
ATOM 680 C C . ARG A 1 89 ? -21.521 -8.381 12.469 1.00 86.81 89 ARG A C 1
ATOM 682 O O . ARG A 1 89 ? -21.430 -8.931 13.559 1.00 86.81 89 ARG A O 1
ATOM 689 N N . TRP A 1 90 ? -20.612 -8.543 11.498 1.00 88.12 90 TRP A N 1
ATOM 690 C CA . TRP A 1 90 ? -19.424 -9.399 11.622 1.00 88.12 90 TRP A CA 1
ATOM 691 C C . TRP A 1 90 ? -18.540 -9.008 12.808 1.00 88.12 90 TRP A C 1
ATOM 693 O O . TRP A 1 90 ? -18.056 -9.876 13.535 1.00 88.12 90 TRP A O 1
ATOM 703 N N . ARG A 1 91 ? -18.322 -7.709 13.037 1.00 88.62 91 ARG A N 1
ATOM 704 C CA . ARG A 1 91 ? -17.546 -7.225 14.188 1.00 88.62 91 ARG A CA 1
ATOM 705 C C . ARG A 1 91 ? -18.221 -7.568 15.513 1.00 88.62 91 ARG A C 1
ATOM 707 O O . ARG A 1 91 ? -17.500 -7.972 16.422 1.00 88.62 91 ARG A O 1
ATOM 714 N N . ALA A 1 92 ? -19.550 -7.500 15.575 1.00 90.00 92 ALA A N 1
ATOM 715 C CA . ALA A 1 92 ? -20.337 -7.825 16.762 1.00 90.00 92 ALA A CA 1
ATOM 716 C C . ALA A 1 92 ? -20.377 -9.328 17.120 1.00 90.00 92 ALA A C 1
ATOM 718 O O . ALA A 1 92 ? -20.664 -9.652 18.269 1.00 90.00 92 ALA A O 1
ATOM 719 N N . LEU A 1 93 ? -20.066 -10.253 16.195 1.00 86.44 93 LEU A N 1
ATOM 720 C CA . LEU A 1 93 ? -20.002 -11.687 16.531 1.00 86.44 93 LEU A CA 1
ATOM 721 C C . LEU A 1 93 ? -18.817 -12.019 17.448 1.00 86.44 93 LEU A C 1
ATOM 723 O O . LEU A 1 93 ? -17.701 -11.503 17.283 1.00 86.44 93 LEU A O 1
ATOM 727 N N . THR A 1 94 ? -19.037 -12.980 18.345 1.00 87.56 94 THR A N 1
ATOM 728 C CA . THR A 1 94 ? -17.989 -13.547 19.201 1.00 87.56 94 THR A CA 1
ATOM 729 C C . THR A 1 94 ? -16.978 -14.356 18.372 1.00 87.56 94 THR A C 1
ATOM 731 O O . THR A 1 94 ? -17.298 -14.829 17.273 1.00 87.56 94 THR A O 1
ATOM 734 N N . PRO A 1 95 ? -15.728 -14.526 18.846 1.00 80.88 95 PRO A N 1
ATOM 735 C CA . PRO A 1 95 ? -14.727 -15.336 18.143 1.00 80.88 95 PRO A CA 1
ATOM 736 C C . PRO A 1 95 ? -15.192 -16.781 17.895 1.00 80.88 95 PRO A C 1
ATOM 738 O O . PRO A 1 95 ? -14.884 -17.348 16.849 1.00 80.88 95 PRO A O 1
ATOM 741 N N . GLU A 1 96 ? -16.002 -17.338 18.793 1.00 81.75 96 GLU A N 1
ATOM 742 C CA . GLU A 1 96 ? -16.597 -18.677 18.683 1.00 81.75 96 GLU A CA 1
ATOM 743 C C . GLU A 1 96 ? -17.582 -18.773 17.512 1.00 81.75 96 GLU A C 1
ATOM 745 O O . GLU A 1 96 ? -17.524 -19.699 16.703 1.00 81.75 96 GLU A O 1
ATOM 750 N N . GLN A 1 97 ? -18.446 -17.770 17.350 1.00 81.38 97 GLN A N 1
ATOM 751 C CA . GLN A 1 97 ? -19.376 -17.713 16.224 1.00 81.38 97 GLN A CA 1
ATOM 752 C C . GLN A 1 97 ? -18.640 -17.499 14.897 1.00 81.38 97 GLN A C 1
ATOM 754 O O . GLN A 1 97 ? -19.019 -18.073 13.879 1.00 81.38 97 GLN A O 1
ATOM 759 N N . LYS A 1 98 ? -17.552 -16.718 14.896 1.00 84.44 98 LYS A N 1
ATOM 760 C CA . LYS A 1 98 ? -16.684 -16.540 13.718 1.00 84.44 98 LYS A CA 1
ATOM 761 C C . LYS A 1 98 ? -15.987 -17.839 13.318 1.00 84.44 98 LYS A C 1
ATOM 763 O O . LYS A 1 98 ? -15.741 -18.059 12.132 1.00 84.44 98 LYS A O 1
ATOM 768 N N . GLN A 1 99 ? -15.697 -18.707 14.286 1.00 82.81 99 GLN A N 1
ATOM 769 C CA . GLN A 1 99 ? -15.060 -19.998 14.055 1.00 82.81 99 GLN A CA 1
ATOM 770 C C . GLN A 1 99 ? -15.970 -20.975 13.304 1.00 82.81 99 GLN A C 1
ATOM 772 O O . GLN A 1 99 ? -15.464 -21.737 12.484 1.00 82.81 99 GLN A O 1
ATOM 777 N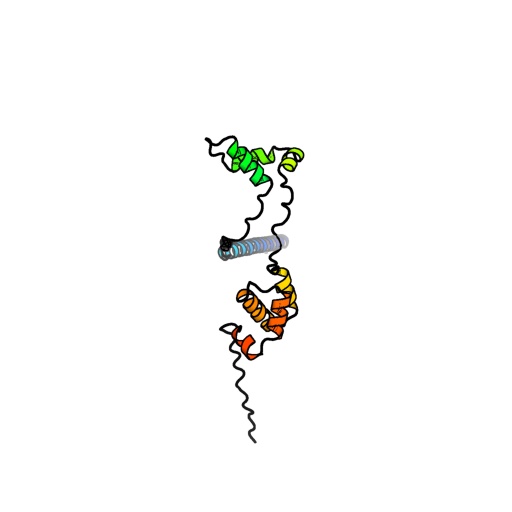 N . ALA A 1 100 ? -17.294 -20.879 13.471 1.00 82.31 100 ALA A N 1
ATOM 778 C CA . ALA A 1 100 ? -18.257 -21.643 12.671 1.00 82.31 100 ALA A CA 1
ATOM 779 C C . ALA A 1 100 ? -18.186 -21.312 11.166 1.00 82.31 100 ALA A C 1
ATOM 781 O O . ALA A 1 100 ? -18.494 -22.155 10.329 1.00 82.31 100 ALA A O 1
ATOM 782 N N . TYR A 1 101 ? -17.729 -20.106 10.809 1.00 81.75 101 TYR A N 1
ATOM 783 C CA . TYR A 1 101 ? -17.522 -19.690 9.418 1.00 81.75 101 TYR A CA 1
ATOM 784 C C . TYR A 1 101 ? -16.099 -19.945 8.919 1.00 81.75 101 TYR A C 1
ATOM 786 O O . TYR A 1 101 ? -15.788 -19.641 7.767 1.00 81.75 101 TYR A O 1
ATOM 794 N N . LYS A 1 102 ? -15.205 -20.492 9.750 1.00 77.56 102 LYS A N 1
ATOM 795 C CA . LYS A 1 102 ? -13.870 -20.899 9.315 1.00 77.56 102 LYS A CA 1
ATOM 796 C C . LYS A 1 102 ? -14.042 -22.113 8.405 1.00 77.56 102 LYS A C 1
ATOM 798 O O . LYS A 1 102 ? -14.178 -23.230 8.887 1.00 77.56 102 LYS A O 1
ATOM 803 N N . SER A 1 103 ? -14.086 -21.869 7.092 1.00 60.44 103 SER A N 1
ATOM 804 C CA . SER A 1 103 ? -14.133 -22.929 6.083 1.00 60.44 103 SER A CA 1
ATOM 805 C C . SER A 1 103 ? -13.101 -23.985 6.445 1.00 60.44 103 SER A C 1
ATOM 807 O O . SER A 1 103 ? -11.917 -23.658 6.589 1.00 60.44 103 SER A O 1
ATOM 809 N N . ALA A 1 104 ? -13.544 -25.237 6.572 1.00 51.72 104 ALA A N 1
ATOM 810 C CA . ALA A 1 104 ? -12.632 -26.364 6.540 1.00 51.72 104 ALA A CA 1
ATOM 811 C C . ALA A 1 104 ? -11.704 -26.173 5.325 1.00 51.72 104 ALA A C 1
ATOM 813 O O . ALA A 1 104 ? -12.182 -25.720 4.272 1.00 51.72 104 ALA A O 1
ATOM 814 N N . PRO A 1 105 ? -10.391 -26.424 5.458 1.00 46.03 105 PRO A N 1
ATOM 815 C CA . PRO A 1 105 ? -9.506 -26.415 4.307 1.00 46.03 105 PRO A CA 1
ATOM 816 C C . PRO A 1 105 ? -10.078 -27.428 3.314 1.00 46.03 105 PRO A C 1
ATOM 818 O O . PRO A 1 105 ? -10.136 -28.618 3.612 1.00 46.03 105 PRO A O 1
ATOM 821 N N . ALA A 1 106 ? -10.599 -26.946 2.185 1.00 39.81 106 ALA A N 1
ATOM 822 C CA . ALA A 1 106 ? -11.150 -27.813 1.157 1.00 39.81 106 ALA A CA 1
ATOM 823 C C . ALA A 1 106 ? -10.071 -28.841 0.772 1.00 39.81 106 ALA A C 1
ATOM 825 O O . ALA A 1 106 ? -8.956 -28.430 0.425 1.00 39.81 106 ALA A O 1
ATOM 826 N N . PRO A 1 107 ? -10.346 -30.154 0.861 1.00 42.19 107 PRO A N 1
ATOM 827 C CA . PRO A 1 107 ? -9.391 -31.150 0.424 1.00 42.19 107 PRO A CA 1
ATOM 828 C C . PRO A 1 107 ? -9.277 -31.071 -1.103 1.00 42.19 107 PRO A C 1
ATOM 830 O O . PRO A 1 107 ? -10.263 -31.211 -1.817 1.00 42.19 107 PRO A O 1
ATOM 833 N N . ALA A 1 108 ? -8.054 -30.832 -1.572 1.00 44.66 108 ALA A N 1
ATOM 834 C CA . ALA A 1 108 ? -7.562 -31.162 -2.906 1.00 44.66 108 ALA A CA 1
ATOM 835 C C . ALA A 1 108 ? -8.389 -30.670 -4.116 1.00 44.66 108 ALA A C 1
ATOM 837 O O . ALA A 1 108 ? -9.113 -31.426 -4.757 1.00 44.66 108 ALA A O 1
ATOM 838 N N . ALA A 1 109 ? -8.094 -29.451 -4.573 1.00 40.88 109 ALA A N 1
ATOM 839 C CA . ALA A 1 109 ? -7.743 -29.332 -5.986 1.00 40.88 109 ALA A CA 1
ATOM 840 C C . ALA A 1 109 ? -6.265 -29.737 -6.094 1.00 40.88 109 ALA A C 1
ATOM 842 O O . ALA A 1 109 ? -5.401 -29.088 -5.504 1.00 40.88 109 ALA A O 1
ATOM 843 N N . ALA A 1 110 ? -6.010 -30.866 -6.754 1.00 42.19 110 ALA A N 1
ATOM 844 C CA . ALA A 1 110 ? -4.689 -31.439 -6.973 1.00 42.19 110 ALA A CA 1
ATOM 845 C C . ALA A 1 110 ? -3.681 -30.392 -7.502 1.00 42.19 110 ALA A C 1
ATOM 847 O O . ALA A 1 110 ? -4.062 -29.500 -8.269 1.00 42.19 110 ALA A O 1
ATOM 848 N N . PRO A 1 111 ? -2.399 -30.481 -7.103 1.00 47.06 111 PRO A N 1
ATOM 849 C CA . PRO A 1 111 ? -1.387 -29.496 -7.443 1.00 47.06 111 PRO A CA 1
ATOM 850 C C . PRO A 1 111 ? -0.994 -29.648 -8.915 1.00 47.06 111 PRO A C 1
ATOM 852 O O . PRO A 1 111 ? -0.047 -30.350 -9.252 1.00 47.06 111 PRO A O 1
ATOM 855 N N . ALA A 1 112 ? -1.687 -28.949 -9.812 1.00 45.41 112 ALA A N 1
ATOM 856 C CA . ALA A 1 112 ? -1.056 -28.526 -11.054 1.00 45.41 112 ALA A CA 1
ATOM 857 C C . ALA A 1 112 ? -0.009 -27.474 -10.661 1.00 45.41 112 ALA A C 1
ATOM 859 O O . ALA A 1 112 ? -0.319 -26.287 -10.521 1.00 45.41 112 ALA A O 1
ATOM 860 N N . ALA A 1 113 ? 1.192 -27.966 -10.349 1.00 54.88 113 ALA A N 1
ATOM 861 C CA . ALA A 1 113 ? 2.342 -27.223 -9.864 1.00 54.88 113 ALA A CA 1
ATOM 862 C C . ALA A 1 113 ? 2.800 -26.210 -10.918 1.00 54.88 113 ALA A C 1
ATOM 864 O O . ALA A 1 113 ? 3.727 -26.440 -11.686 1.00 54.88 113 ALA A O 1
ATOM 865 N N . LYS A 1 114 ? 2.133 -25.057 -10.949 1.00 54.25 114 LYS A N 1
ATOM 866 C CA . LYS A 1 114 ? 2.767 -23.844 -11.450 1.00 54.25 114 LYS A CA 1
ATOM 867 C C . LYS A 1 114 ? 3.918 -23.562 -10.490 1.00 54.25 114 LYS A C 1
ATOM 869 O O . LYS A 1 114 ? 3.645 -23.515 -9.285 1.00 54.25 114 LYS A O 1
ATOM 874 N N . PRO A 1 115 ? 5.158 -23.399 -10.975 1.00 58.41 115 PRO A N 1
ATOM 875 C CA . PRO A 1 115 ? 6.255 -23.071 -10.088 1.00 58.41 115 PRO A CA 1
ATOM 876 C C . PRO A 1 115 ? 5.905 -21.778 -9.363 1.00 58.41 115 PRO A C 1
ATOM 878 O O . PRO A 1 115 ? 5.422 -20.805 -9.960 1.00 58.41 115 PRO A O 1
ATOM 881 N N . THR A 1 116 ? 6.067 -21.789 -8.048 1.00 71.94 116 THR A N 1
ATOM 882 C CA . THR A 1 116 ? 5.828 -20.602 -7.243 1.00 71.94 116 THR A CA 1
ATOM 883 C C . THR A 1 116 ? 6.803 -19.539 -7.729 1.00 71.94 116 THR A C 1
ATOM 885 O O . THR A 1 116 ? 7.973 -19.825 -7.961 1.00 71.94 116 THR A O 1
ATOM 888 N N . PHE A 1 117 ? 6.346 -18.295 -7.879 1.00 69.56 117 PHE A N 1
ATOM 889 C CA . PHE A 1 117 ? 7.211 -17.192 -8.318 1.00 69.56 117 PHE A CA 1
ATOM 890 C C . PHE A 1 117 ? 8.500 -17.090 -7.482 1.00 69.56 117 PHE A C 1
ATOM 892 O O . PHE A 1 117 ? 9.544 -16.716 -8.001 1.00 69.56 117 PHE A O 1
ATOM 899 N N . GLN A 1 118 ? 8.422 -17.475 -6.206 1.00 70.19 118 GLN A N 1
ATOM 900 C CA . GLN A 1 118 ? 9.567 -17.579 -5.313 1.00 70.19 118 GLN A CA 1
ATOM 901 C C . GLN A 1 118 ? 10.594 -18.616 -5.787 1.00 70.19 118 GLN A C 1
ATOM 903 O O . GLN A 1 118 ? 11.762 -18.286 -5.884 1.00 70.19 118 GLN A O 1
ATOM 908 N N . GLU A 1 119 ? 10.165 -19.817 -6.175 1.00 75.88 119 GLU A N 1
ATOM 909 C CA . GLU A 1 119 ? 11.057 -20.890 -6.638 1.00 75.88 119 GLU A CA 1
ATOM 910 C C . GLU A 1 119 ? 11.771 -20.503 -7.940 1.00 75.88 119 GLU A C 1
ATOM 912 O O . GLU A 1 119 ? 12.972 -20.710 -8.077 1.00 75.88 119 GLU A O 1
ATOM 917 N N . VAL A 1 120 ? 11.056 -19.871 -8.880 1.00 73.94 120 VAL A N 1
ATOM 918 C CA . VAL A 1 120 ? 11.665 -19.358 -10.122 1.00 73.94 120 VAL A CA 1
ATOM 919 C C . VAL A 1 120 ? 12.670 -18.246 -9.816 1.00 73.94 120 VAL A C 1
ATOM 921 O O . VAL A 1 120 ? 13.731 -18.179 -10.434 1.00 73.94 120 VAL A O 1
ATOM 924 N N . ARG A 1 121 ? 12.358 -17.379 -8.845 1.00 78.31 121 ARG A N 1
ATOM 925 C CA . ARG A 1 121 ? 13.248 -16.299 -8.408 1.00 78.31 121 ARG A CA 1
ATOM 926 C C . ARG A 1 121 ? 14.495 -16.832 -7.706 1.00 78.31 121 ARG A C 1
ATOM 928 O O . ARG A 1 121 ? 15.568 -16.293 -7.943 1.00 78.31 121 ARG A O 1
ATOM 935 N N . ASP A 1 122 ? 14.364 -17.864 -6.880 1.00 81.00 122 ASP A N 1
ATOM 936 C CA . ASP A 1 122 ? 15.484 -18.473 -6.160 1.00 81.00 122 ASP A CA 1
ATOM 937 C C . ASP A 1 122 ? 16.453 -19.152 -7.141 1.00 81.00 122 ASP A C 1
ATOM 939 O O . ASP A 1 122 ? 17.663 -18.974 -7.027 1.00 81.00 122 ASP A O 1
ATOM 943 N N . VAL A 1 123 ? 15.936 -19.830 -8.174 1.00 74.81 123 VAL A N 1
ATOM 944 C CA . VAL A 1 123 ? 16.760 -20.360 -9.276 1.00 74.81 123 VAL A CA 1
ATOM 945 C C . VAL A 1 123 ? 17.418 -19.223 -10.060 1.00 74.81 123 VAL A C 1
ATOM 947 O O . VAL A 1 123 ? 18.628 -19.250 -10.281 1.00 74.81 123 VAL A O 1
ATOM 950 N N . ALA A 1 124 ? 16.662 -18.186 -10.428 1.00 74.50 124 ALA A N 1
ATOM 951 C CA . ALA A 1 124 ? 17.200 -17.028 -11.141 1.00 74.50 124 ALA A CA 1
ATOM 952 C C . ALA A 1 124 ? 18.284 -16.289 -10.329 1.00 74.50 124 ALA A C 1
ATOM 954 O O . ALA A 1 124 ? 19.232 -15.775 -10.908 1.00 74.50 124 ALA A O 1
ATOM 955 N N . ALA A 1 125 ? 18.196 -16.283 -8.995 1.00 76.94 125 ALA A N 1
ATOM 956 C CA . ALA A 1 125 ? 19.193 -15.674 -8.115 1.00 76.94 125 ALA A CA 1
ATOM 957 C C . ALA A 1 125 ? 20.541 -16.417 -8.103 1.00 76.94 125 ALA A C 1
ATOM 959 O O . ALA A 1 125 ? 21.548 -15.833 -7.711 1.00 76.94 125 ALA A O 1
ATOM 960 N N . THR A 1 126 ? 20.580 -17.681 -8.542 1.00 77.88 126 THR A N 1
ATOM 961 C CA . THR A 1 126 ? 21.840 -18.426 -8.730 1.00 77.88 126 THR A CA 1
ATOM 962 C C . THR A 1 126 ? 22.535 -18.107 -10.055 1.00 77.88 126 THR A C 1
ATOM 964 O O . THR A 1 126 ? 23.673 -18.521 -10.270 1.00 77.88 126 THR A O 1
ATOM 967 N N . MET A 1 127 ? 21.864 -17.379 -10.950 1.00 79.69 127 MET A N 1
ATOM 968 C CA . MET A 1 127 ? 22.384 -16.996 -12.257 1.00 79.69 127 MET A CA 1
ATOM 969 C C . MET A 1 127 ? 22.943 -15.569 -12.216 1.00 79.69 127 MET A C 1
ATOM 971 O O . MET A 1 127 ? 22.509 -14.740 -11.417 1.00 79.69 127 MET A O 1
ATOM 975 N N . SER A 1 128 ? 23.884 -15.260 -13.115 1.00 76.81 128 SER A N 1
ATOM 976 C CA . SER A 1 128 ? 24.280 -13.868 -13.380 1.00 76.81 128 SER A CA 1
ATOM 977 C C . SER A 1 128 ? 23.040 -13.034 -13.721 1.00 76.81 128 SER A C 1
ATOM 979 O O . SER A 1 128 ? 22.119 -13.552 -14.353 1.00 76.81 128 SER A O 1
ATOM 981 N N . SER A 1 129 ? 22.999 -11.759 -13.324 1.00 71.50 129 SER A N 1
ATOM 982 C CA . SER A 1 129 ? 21.813 -10.899 -13.473 1.00 71.50 129 SER A CA 1
ATOM 983 C C . SER A 1 129 ? 21.286 -10.842 -14.914 1.00 71.50 129 SER A C 1
ATOM 985 O O . SER A 1 129 ? 20.070 -10.844 -15.119 1.00 71.50 129 SER A O 1
ATOM 987 N N . THR A 1 130 ? 22.180 -10.888 -15.906 1.00 72.94 130 THR A N 1
ATOM 988 C CA . THR A 1 130 ? 21.841 -10.939 -17.337 1.00 72.94 130 THR A CA 1
ATOM 989 C C . THR A 1 130 ? 21.196 -12.271 -17.725 1.00 72.94 130 THR A C 1
ATOM 991 O O . THR A 1 130 ? 20.177 -12.298 -18.408 1.00 72.94 130 THR A O 1
ATOM 994 N N . VAL A 1 131 ? 21.716 -13.396 -17.233 1.00 79.81 131 VAL A N 1
ATOM 995 C CA . VAL A 1 131 ? 21.164 -14.742 -17.477 1.00 79.81 131 VAL A CA 1
ATOM 996 C C . VAL A 1 131 ? 19.843 -14.946 -16.725 1.00 79.81 131 VAL A C 1
ATOM 998 O O . VAL A 1 131 ? 18.924 -15.569 -17.253 1.00 79.81 131 VAL A O 1
ATOM 1001 N N . ALA A 1 132 ? 19.715 -14.374 -15.528 1.00 82.19 132 ALA A N 1
ATOM 1002 C CA . ALA A 1 132 ? 18.510 -14.406 -14.708 1.00 82.19 132 ALA A CA 1
ATOM 1003 C C . ALA A 1 132 ? 17.332 -13.702 -15.399 1.00 82.19 132 ALA A C 1
ATOM 1005 O O . ALA A 1 132 ? 16.218 -14.230 -15.413 1.00 82.19 132 ALA A O 1
ATOM 1006 N N . ALA A 1 133 ? 17.574 -12.539 -16.015 1.00 81.81 133 ALA A N 1
ATOM 1007 C CA . ALA A 1 133 ? 16.562 -11.810 -16.777 1.00 81.81 133 ALA A CA 1
ATOM 1008 C C . ALA A 1 133 ? 16.053 -12.631 -17.974 1.00 81.81 133 ALA A C 1
ATOM 101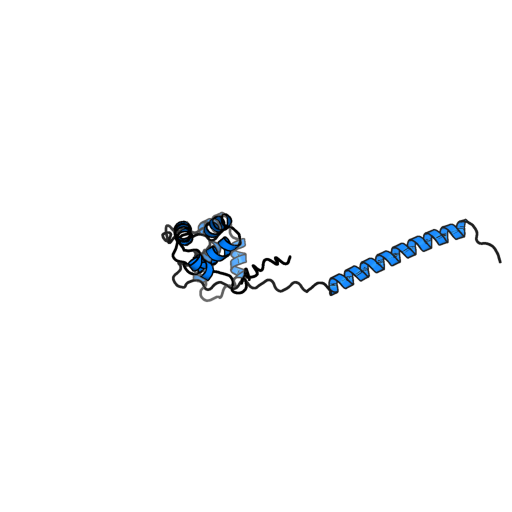0 O O . ALA A 1 133 ? 14.839 -12.793 -18.147 1.00 81.81 133 ALA A O 1
ATOM 1011 N N . LYS A 1 134 ? 16.974 -13.232 -18.738 1.00 86.00 134 LYS A N 1
ATOM 1012 C CA . LYS A 1 134 ? 16.631 -14.091 -19.879 1.00 86.00 134 LYS A CA 1
ATOM 1013 C C . LYS A 1 134 ? 15.874 -15.353 -19.432 1.00 86.00 134 LYS A C 1
ATOM 1015 O O . LYS A 1 134 ? 14.854 -15.703 -20.024 1.00 86.00 134 LYS A O 1
ATOM 1020 N N . PHE A 1 135 ? 16.284 -15.977 -18.324 1.00 85.31 135 PHE A N 1
ATOM 1021 C CA . PHE A 1 135 ? 15.600 -17.139 -17.745 1.00 85.31 135 PHE A CA 1
ATOM 1022 C C . PHE A 1 135 ? 14.173 -16.820 -17.273 1.00 85.31 135 PHE A C 1
ATOM 1024 O O . PHE A 1 135 ? 13.244 -17.596 -17.511 1.00 85.31 135 PHE A O 1
ATOM 1031 N N . LEU A 1 136 ? 13.962 -15.660 -16.643 1.00 84.19 136 LEU A N 1
ATOM 1032 C CA . LEU A 1 136 ? 12.623 -15.211 -16.255 1.00 84.19 136 LEU A CA 1
ATOM 1033 C C . LEU A 1 136 ? 11.724 -15.007 -17.480 1.00 84.19 136 LEU A C 1
ATOM 1035 O O . LEU A 1 136 ? 10.561 -15.417 -17.452 1.00 84.19 136 LEU A O 1
ATOM 1039 N N . ARG A 1 137 ? 12.258 -14.441 -18.570 1.00 86.25 137 ARG A N 1
ATOM 1040 C CA . ARG A 1 137 ? 11.536 -14.298 -19.844 1.00 86.25 137 ARG A CA 1
ATOM 1041 C C . ARG A 1 137 ? 11.195 -15.656 -20.457 1.00 86.25 137 ARG A C 1
ATOM 1043 O O . ARG A 1 137 ? 10.047 -15.881 -20.836 1.00 86.25 137 ARG A O 1
ATOM 1050 N N . PHE A 1 138 ? 12.144 -16.589 -20.451 1.00 87.12 138 PHE A N 1
ATOM 1051 C CA . PHE A 1 138 ? 11.936 -17.971 -20.881 1.00 87.12 138 PHE A CA 1
ATOM 1052 C C . PHE A 1 138 ? 10.817 -18.669 -20.091 1.00 87.12 138 PHE A C 1
ATOM 1054 O O . PHE A 1 138 ? 9.963 -19.329 -20.686 1.00 87.12 138 PHE A O 1
ATOM 1061 N N . CYS A 1 139 ? 10.758 -18.474 -18.770 1.00 84.44 139 CYS A N 1
ATOM 1062 C CA . CYS A 1 139 ? 9.702 -19.035 -17.922 1.00 84.44 139 CYS A CA 1
ATOM 1063 C C . CYS A 1 139 ? 8.325 -18.404 -18.194 1.00 84.44 139 CYS A C 1
ATOM 1065 O O . CYS A 1 139 ? 7.303 -19.078 -18.078 1.00 84.44 139 CYS A O 1
ATOM 1067 N N . VAL A 1 140 ? 8.278 -17.123 -18.578 1.00 84.56 140 VAL A N 1
ATOM 1068 C CA . VAL A 1 140 ? 7.038 -16.453 -19.007 1.00 84.56 140 VAL A CA 1
ATOM 1069 C C . VAL A 1 140 ? 6.555 -16.991 -20.358 1.00 84.56 140 VAL A C 1
ATOM 1071 O O . VAL A 1 140 ? 5.355 -17.210 -20.519 1.00 84.56 140 VAL A O 1
ATOM 1074 N N . GLN A 1 141 ? 7.473 -17.250 -21.295 1.00 81.88 141 GLN A N 1
ATOM 1075 C CA . GLN A 1 141 ? 7.175 -17.842 -22.607 1.00 81.88 141 GLN A CA 1
ATOM 1076 C C . GLN A 1 141 ? 6.764 -19.326 -22.501 1.00 81.88 141 GLN A C 1
ATOM 1078 O O . GLN A 1 141 ? 6.019 -19.823 -23.344 1.00 81.88 141 GLN A O 1
ATOM 1083 N N . ASN A 1 142 ? 7.209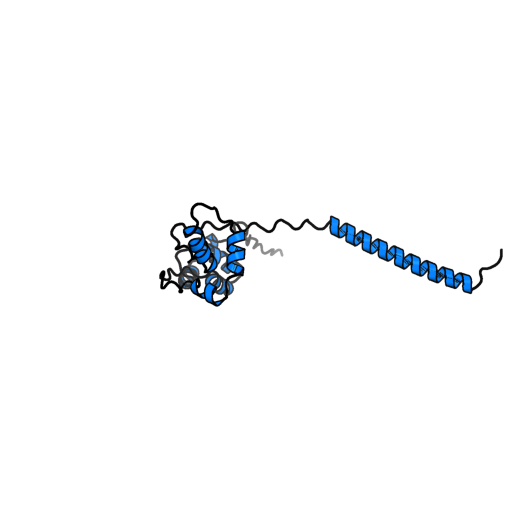 -20.029 -21.451 1.00 79.38 142 ASN A N 1
ATOM 1084 C CA . ASN A 1 142 ? 6.954 -21.454 -21.212 1.00 79.38 142 ASN A CA 1
ATOM 1085 C C . ASN A 1 142 ? 6.229 -21.698 -19.866 1.00 79.38 142 ASN A C 1
ATOM 1087 O O . ASN A 1 142 ? 6.786 -22.331 -18.965 1.00 79.38 142 ASN A O 1
ATOM 1091 N N . PRO A 1 143 ? 4.967 -21.252 -19.706 1.00 78.31 143 PRO A N 1
ATOM 1092 C CA . PRO A 1 143 ? 4.261 -21.262 -18.419 1.00 78.31 143 PRO A CA 1
ATOM 1093 C C . PRO A 1 143 ? 3.841 -22.659 -17.929 1.00 78.31 143 PRO A C 1
ATOM 1095 O O . PRO A 1 143 ? 3.290 -22.788 -16.834 1.00 78.31 143 PRO A O 1
ATOM 1098 N N . THR A 1 144 ? 4.034 -23.695 -18.746 1.00 79.06 144 THR A N 1
ATOM 1099 C CA . THR A 1 144 ? 3.693 -25.089 -18.431 1.00 79.06 144 THR A CA 1
ATOM 1100 C C . THR A 1 144 ? 4.847 -25.858 -17.793 1.00 79.06 144 THR A C 1
ATOM 1102 O O . THR A 1 144 ? 4.629 -26.975 -17.334 1.00 79.06 144 THR A O 1
ATOM 1105 N N . LEU A 1 145 ? 6.061 -25.298 -17.787 1.00 78.38 145 LEU 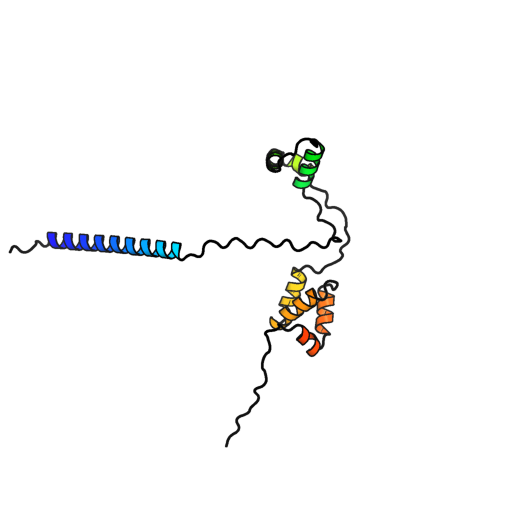A N 1
ATOM 1106 C CA . LEU A 1 145 ? 7.236 -25.940 -17.203 1.00 78.38 145 LEU A CA 1
ATOM 1107 C C . LEU A 1 145 ? 7.331 -25.607 -15.709 1.00 78.38 145 LEU A C 1
ATOM 1109 O O . LEU A 1 145 ? 7.147 -24.458 -15.305 1.00 78.38 145 LEU A O 1
ATOM 1113 N N . ASP A 1 146 ? 7.635 -26.607 -14.881 1.00 80.00 146 ASP A N 1
ATOM 1114 C CA . ASP A 1 146 ? 8.040 -26.381 -13.493 1.00 80.00 146 ASP A CA 1
ATOM 1115 C C . ASP A 1 146 ? 9.450 -25.769 -13.426 1.00 80.00 146 ASP A C 1
ATOM 1117 O O . ASP A 1 146 ? 10.203 -25.815 -14.396 1.00 80.00 146 ASP A O 1
ATOM 1121 N N . ALA A 1 147 ? 9.829 -25.204 -12.277 1.00 75.19 147 ALA A N 1
ATOM 1122 C CA . ALA A 1 147 ? 11.089 -24.473 -12.132 1.00 75.19 147 ALA A CA 1
ATOM 1123 C C . ALA A 1 147 ? 12.322 -25.346 -12.421 1.00 75.19 147 ALA A C 1
ATOM 1125 O O . ALA A 1 147 ? 13.273 -24.861 -13.030 1.00 75.19 147 ALA A O 1
ATOM 1126 N N . LYS A 1 148 ? 12.298 -26.632 -12.045 1.00 77.88 148 LYS A N 1
ATOM 1127 C CA . LYS A 1 148 ? 13.432 -27.547 -12.247 1.00 77.88 148 LYS A CA 1
ATOM 1128 C C . LYS A 1 148 ? 13.539 -27.978 -13.705 1.00 77.88 148 LYS A C 1
ATOM 1130 O O . LYS A 1 148 ? 14.635 -28.005 -14.259 1.00 77.88 148 LYS A O 1
ATOM 1135 N N . THR A 1 149 ? 12.410 -28.268 -14.347 1.00 83.38 149 THR A N 1
ATOM 1136 C CA . THR A 1 149 ? 12.369 -28.596 -15.778 1.00 83.38 149 THR A CA 1
ATOM 1137 C C . THR A 1 149 ? 12.702 -27.379 -16.638 1.00 83.38 149 THR A C 1
ATOM 1139 O O . THR A 1 149 ? 13.412 -27.508 -17.634 1.00 83.38 149 THR A O 1
ATOM 1142 N N . ALA A 1 150 ? 12.248 -26.188 -16.243 1.00 84.19 150 ALA A N 1
ATOM 1143 C CA . ALA A 1 150 ? 12.613 -24.936 -16.892 1.00 84.19 150 ALA A CA 1
ATOM 1144 C C . ALA A 1 150 ? 14.120 -24.683 -16.780 1.00 84.19 150 ALA A C 1
ATOM 1146 O O . ALA A 1 150 ? 14.746 -24.360 -17.783 1.00 84.19 150 ALA A O 1
ATOM 1147 N N . GLU A 1 151 ? 14.718 -24.886 -15.605 1.00 82.44 151 GLU A N 1
ATOM 1148 C CA . GLU A 1 151 ? 16.163 -24.751 -15.400 1.00 82.44 151 GLU A CA 1
ATOM 1149 C C . GLU A 1 151 ? 16.961 -25.775 -16.217 1.00 82.44 151 GLU A C 1
ATOM 1151 O O . GLU A 1 151 ? 17.947 -25.415 -16.858 1.00 82.44 151 GLU A O 1
ATOM 1156 N N . ALA A 1 152 ? 16.530 -27.039 -16.243 1.00 85.38 152 ALA A N 1
ATOM 1157 C CA . ALA A 1 152 ? 17.172 -28.082 -17.039 1.00 85.38 152 ALA A CA 1
ATOM 1158 C C . ALA A 1 152 ? 17.123 -27.752 -18.538 1.00 85.38 152 ALA A C 1
ATOM 1160 O O . AL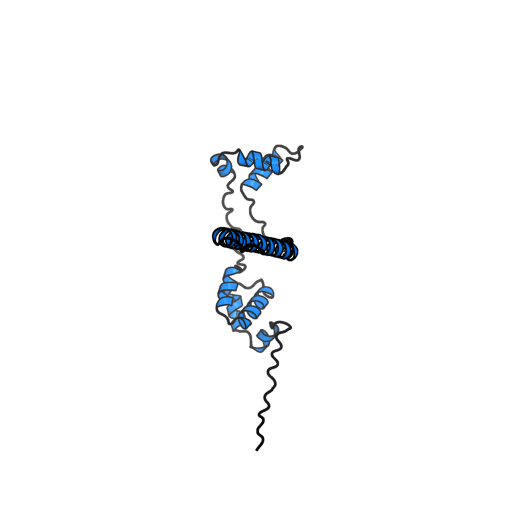A A 1 152 ? 18.146 -27.819 -19.221 1.00 85.38 152 ALA A O 1
ATOM 1161 N N . ARG A 1 153 ? 15.956 -27.317 -19.030 1.00 84.75 153 ARG A N 1
ATOM 1162 C CA . ARG A 1 153 ? 15.777 -26.907 -20.425 1.00 84.75 153 ARG A CA 1
ATOM 1163 C C . ARG A 1 153 ? 16.593 -25.658 -20.751 1.00 84.75 153 ARG A C 1
ATOM 1165 O O . ARG A 1 153 ? 17.271 -25.626 -21.771 1.00 84.75 153 ARG A O 1
ATOM 1172 N N . TRP A 1 154 ? 16.597 -24.674 -19.857 1.00 85.12 154 TRP A N 1
ATOM 1173 C CA . TRP A 1 154 ? 17.419 -23.473 -19.970 1.00 85.12 154 TRP A CA 1
ATOM 1174 C C . TRP A 1 154 ? 18.910 -23.805 -20.035 1.00 85.12 154 TRP A C 1
ATOM 1176 O O . TRP A 1 154 ? 19.630 -23.268 -20.869 1.00 85.12 154 TRP A O 1
ATOM 1186 N N . LYS A 1 155 ? 19.390 -24.735 -19.206 1.00 85.44 155 LYS A N 1
ATOM 1187 C CA . LYS A 1 155 ? 20.784 -25.196 -19.238 1.00 85.44 155 LYS A CA 1
ATOM 1188 C C . LYS A 1 155 ? 21.131 -25.899 -20.549 1.00 85.44 155 LYS A C 1
ATOM 1190 O O . LYS A 1 155 ? 22.234 -25.683 -21.039 1.00 85.44 155 LYS A O 1
ATOM 1195 N N . SER A 1 156 ? 20.194 -26.655 -21.127 1.00 84.38 156 SER A N 1
ATOM 1196 C CA . SER A 1 156 ? 20.385 -27.340 -22.413 1.00 84.38 156 SER A CA 1
ATOM 1197 C C . SER A 1 156 ? 20.298 -26.444 -23.654 1.00 84.38 156 SER A C 1
ATOM 1199 O O . SER A 1 156 ? 20.710 -26.893 -24.716 1.00 84.38 156 SER A O 1
ATOM 1201 N N . LEU A 1 157 ? 19.783 -25.212 -23.542 1.00 84.12 157 LEU A N 1
ATOM 1202 C CA . LEU A 1 157 ? 19.741 -24.276 -24.673 1.00 84.12 157 LEU A CA 1
ATOM 1203 C C . LEU A 1 157 ? 21.155 -23.830 -25.071 1.00 84.12 157 LEU A C 1
ATOM 1205 O O . LEU A 1 157 ? 21.989 -23.510 -24.206 1.00 84.12 157 LEU A O 1
ATOM 1209 N N . SER A 1 158 ? 21.390 -23.761 -26.380 1.00 82.25 158 SER A N 1
ATOM 1210 C CA . SER A 1 158 ? 22.606 -23.210 -26.982 1.00 82.25 158 SER A CA 1
ATOM 1211 C C . SER A 1 158 ? 22.759 -21.714 -26.639 1.00 82.25 158 SER A C 1
ATOM 1213 O O . SER A 1 158 ? 21.753 -21.043 -26.383 1.00 82.25 158 SER A O 1
ATOM 1215 N N . PRO A 1 159 ? 23.984 -21.150 -26.604 1.00 75.69 159 PRO A N 1
ATOM 1216 C CA . PRO A 1 159 ? 24.186 -19.712 -26.401 1.00 75.69 159 PRO A CA 1
ATOM 1217 C C . PRO A 1 159 ? 23.384 -18.837 -27.379 1.00 75.69 159 PRO A C 1
ATOM 1219 O O . PRO A 1 159 ? 22.838 -17.819 -26.962 1.00 75.69 159 PRO A O 1
ATOM 1222 N N . GLU A 1 160 ? 23.234 -19.280 -28.630 1.00 74.25 160 GLU A N 1
ATOM 1223 C CA . GLU A 1 160 ? 22.452 -18.597 -29.673 1.00 74.25 160 GLU A CA 1
ATOM 1224 C C . GLU A 1 160 ? 20.949 -18.562 -29.350 1.00 74.25 160 GLU A C 1
ATOM 1226 O O . GLU A 1 160 ? 20.304 -17.525 -29.455 1.00 74.25 160 GLU A O 1
ATOM 1231 N N . GLU A 1 161 ? 20.388 -19.666 -28.849 1.00 77.62 161 GLU A N 1
ATOM 1232 C CA . GLU A 1 161 ? 18.970 -19.739 -28.464 1.00 77.62 161 GLU A CA 1
ATOM 1233 C C . GLU A 1 161 ? 18.676 -18.921 -27.198 1.00 77.62 161 GLU A C 1
ATOM 1235 O O . GLU A 1 161 ? 17.570 -18.425 -26.991 1.00 77.62 161 GLU A O 1
ATOM 1240 N N . LYS A 1 162 ? 19.673 -18.760 -26.321 1.00 78.38 162 LYS A N 1
ATOM 1241 C CA . LYS A 1 162 ? 19.563 -17.882 -25.149 1.00 78.38 162 LYS A CA 1
ATOM 1242 C C . LYS A 1 162 ? 19.613 -16.403 -25.538 1.00 78.38 162 LYS A C 1
ATOM 1244 O O . LYS A 1 162 ? 19.034 -15.596 -24.809 1.00 78.38 162 LYS A O 1
ATOM 1249 N N . ALA A 1 163 ? 20.276 -16.055 -26.644 1.00 79.12 163 ALA A N 1
ATOM 1250 C CA . ALA A 1 163 ? 20.367 -14.685 -27.152 1.00 79.12 163 ALA A CA 1
ATOM 1251 C C . ALA A 1 163 ? 19.019 -14.164 -27.677 1.00 79.12 163 ALA A C 1
ATOM 1253 O O . ALA A 1 163 ? 18.734 -12.978 -27.542 1.00 79.12 163 ALA A O 1
ATOM 1254 N N . GLU A 1 164 ? 18.129 -15.048 -28.140 1.00 75.12 164 GLU A N 1
ATOM 1255 C CA . GLU A 1 164 ? 16.750 -14.690 -28.522 1.00 75.12 164 GLU A CA 1
ATOM 1256 C C . GLU A 1 164 ? 15.949 -14.076 -27.353 1.00 75.12 164 GLU A C 1
ATOM 1258 O O . GLU A 1 164 ? 14.989 -13.330 -27.546 1.00 75.12 164 GLU A O 1
ATOM 1263 N N . PHE A 1 165 ? 16.365 -14.345 -26.111 1.00 76.69 165 PHE A N 1
ATOM 1264 C CA . PHE A 1 165 ? 15.743 -13.788 -24.912 1.00 76.69 165 PHE A CA 1
ATOM 1265 C C . PHE A 1 165 ? 16.394 -12.482 -24.422 1.00 76.69 165 PHE A C 1
ATOM 1267 O O . PHE A 1 165 ? 15.966 -11.980 -23.374 1.00 76.69 165 PHE A O 1
ATOM 1274 N N . ASN A 1 166 ? 17.369 -11.919 -25.155 1.00 76.44 166 ASN A N 1
ATOM 1275 C CA . ASN A 1 166 ? 17.988 -10.622 -24.853 1.00 76.44 166 ASN A CA 1
ATOM 1276 C C . ASN A 1 166 ? 16.951 -9.490 -24.801 1.00 76.44 166 ASN A C 1
ATOM 1278 O O . ASN A 1 166 ? 15.888 -9.535 -25.432 1.00 76.44 166 ASN A O 1
ATOM 1282 N N . ASP A 1 167 ? 17.242 -8.478 -23.988 1.00 65.38 167 ASP A N 1
ATOM 1283 C CA . ASP A 1 167 ? 16.443 -7.260 -23.955 1.00 65.38 167 ASP A CA 1
ATOM 1284 C C . ASP A 1 167 ? 16.625 -6.508 -25.287 1.00 65.38 167 ASP A C 1
ATOM 1286 O O . ASP A 1 167 ? 17.752 -6.437 -25.771 1.00 65.38 167 ASP A O 1
ATOM 1290 N N . PRO A 1 168 ? 15.564 -5.952 -25.900 1.00 57.44 168 PRO A N 1
ATOM 1291 C CA . PRO A 1 168 ? 15.655 -5.231 -27.176 1.00 57.44 168 PRO A CA 1
ATOM 1292 C C . PRO A 1 168 ? 16.460 -3.912 -27.120 1.00 57.44 168 PRO A C 1
ATOM 1294 O O . PRO A 1 168 ? 16.343 -3.099 -28.032 1.00 57.44 168 PRO A O 1
ATOM 1297 N N . GLY A 1 169 ? 17.229 -3.669 -26.056 1.00 57.00 169 GLY A N 1
ATOM 1298 C CA . GLY A 1 169 ? 18.162 -2.549 -25.924 1.00 57.00 169 GLY A CA 1
ATOM 1299 C C . GLY A 1 169 ? 19.528 -2.931 -25.343 1.00 57.00 169 GLY A C 1
ATOM 1300 O O . GLY A 1 169 ? 20.256 -2.037 -24.928 1.00 57.00 169 GLY A O 1
ATOM 1301 N N . ASP A 1 170 ? 19.857 -4.225 -25.280 1.00 50.59 170 ASP A N 1
ATOM 1302 C CA . ASP A 1 170 ? 21.169 -4.750 -24.865 1.00 50.59 170 ASP A CA 1
ATOM 1303 C C . ASP A 1 170 ? 21.892 -5.334 -26.094 1.00 50.59 170 ASP A C 1
ATOM 1305 O O . ASP A 1 170 ? 22.314 -6.490 -26.102 1.00 50.59 170 ASP A O 1
ATOM 1309 N N . ASP A 1 171 ? 21.958 -4.545 -27.173 1.00 51.78 171 ASP A N 1
ATOM 1310 C CA . ASP A 1 171 ? 22.973 -4.704 -28.218 1.00 51.78 171 ASP A CA 1
ATOM 1311 C C . ASP A 1 171 ? 24.291 -4.249 -27.590 1.00 51.78 171 ASP A C 1
ATOM 1313 O O . ASP A 1 171 ? 24.622 -3.065 -27.535 1.00 51.78 171 ASP A O 1
ATOM 1317 N N . THR A 1 172 ? 25.000 -5.197 -26.989 1.00 53.88 172 THR A N 1
ATOM 1318 C CA . THR A 1 172 ? 26.409 -5.006 -26.670 1.00 53.88 172 THR A CA 1
ATOM 1319 C C . THR A 1 172 ? 27.132 -5.006 -28.014 1.00 53.88 172 THR A C 1
ATOM 1321 O O . THR A 1 172 ? 27.384 -6.066 -28.580 1.00 53.88 172 THR A O 1
ATOM 1324 N N . ASP A 1 173 ? 27.383 -3.811 -28.554 1.00 48.19 173 ASP A N 1
ATOM 1325 C CA . ASP A 1 173 ? 28.384 -3.568 -29.594 1.00 48.19 173 ASP A CA 1
ATOM 1326 C C . ASP A 1 173 ? 29.755 -4.009 -29.040 1.00 48.19 173 ASP A C 1
ATOM 1328 O O . ASP A 1 173 ? 30.521 -3.221 -28.488 1.00 48.19 173 ASP A O 1
ATOM 1332 N N . GLU A 1 174 ? 30.035 -5.309 -29.108 1.00 53.00 174 GLU A N 1
ATOM 1333 C CA . GLU A 1 174 ? 31.362 -5.901 -28.927 1.00 53.00 174 GLU A CA 1
ATOM 1334 C C . GLU A 1 174 ? 31.971 -6.156 -30.312 1.00 53.00 174 GLU A C 1
ATOM 1336 O O . GLU A 1 174 ? 32.301 -7.280 -30.666 1.00 53.00 174 GLU A O 1
ATOM 1341 N N . ASP A 1 175 ? 32.105 -5.086 -31.095 1.00 51.62 175 ASP A N 1
ATOM 1342 C CA . ASP A 1 175 ? 32.928 -5.031 -32.304 1.00 51.62 175 ASP A CA 1
ATOM 1343 C C . ASP A 1 175 ? 33.701 -3.700 -32.303 1.00 51.62 175 ASP A C 1
ATOM 1345 O O . ASP A 1 175 ? 33.315 -2.731 -32.946 1.00 51.62 175 ASP A O 1
ATOM 1349 N N . ASP A 1 176 ? 34.797 -3.649 -31.544 1.00 48.66 176 ASP A N 1
ATOM 1350 C CA . ASP A 1 176 ? 35.935 -2.770 -31.852 1.00 48.66 176 ASP A CA 1
ATOM 1351 C C . ASP A 1 176 ? 37.230 -3.435 -31.343 1.00 48.66 176 ASP A C 1
ATOM 1353 O O . ASP A 1 176 ? 37.926 -2.982 -30.432 1.00 48.66 176 ASP A O 1
ATOM 1357 N N . ASP A 1 177 ? 37.510 -4.604 -31.929 1.00 53.12 177 ASP A N 1
ATOM 1358 C CA . ASP A 1 177 ? 38.871 -5.101 -32.114 1.00 53.12 177 ASP A CA 1
ATOM 1359 C C . ASP A 1 177 ? 39.496 -4.313 -33.274 1.00 53.12 177 ASP A C 1
ATOM 1361 O O . ASP A 1 177 ? 39.369 -4.667 -34.445 1.00 53.12 177 ASP A O 1
ATOM 1365 N N . ALA A 1 178 ? 40.150 -3.207 -32.939 1.00 50.53 178 ALA A N 1
ATOM 1366 C CA . ALA A 1 178 ? 41.155 -2.598 -33.792 1.00 50.53 178 ALA A CA 1
ATOM 1367 C C . ALA A 1 178 ? 42.377 -2.317 -32.921 1.00 50.53 178 ALA A C 1
ATOM 1369 O O . ALA A 1 178 ? 42.526 -1.262 -32.305 1.00 50.53 178 ALA A O 1
ATOM 1370 N N . SER A 1 179 ? 43.231 -3.334 -32.843 1.00 47.97 179 SER A N 1
ATOM 1371 C CA . SER A 1 179 ? 44.627 -3.190 -32.454 1.00 47.97 179 SER A CA 1
ATOM 1372 C C . SER A 1 179 ? 45.271 -2.077 -33.292 1.00 47.97 179 SER A C 1
ATOM 1374 O O . SER A 1 179 ? 45.499 -2.255 -34.486 1.00 47.97 179 SER A O 1
ATOM 1376 N N . ASP A 1 180 ? 45.539 -0.933 -32.663 1.00 54.38 180 ASP A N 1
ATOM 1377 C CA . ASP A 1 180 ? 46.400 0.128 -33.189 1.00 54.38 180 ASP A CA 1
ATOM 1378 C C . ASP A 1 180 ? 47.855 -0.283 -32.916 1.00 54.38 180 ASP A C 1
ATOM 1380 O O . ASP A 1 180 ? 48.442 0.022 -31.876 1.00 54.38 180 ASP A O 1
ATOM 1384 N N . ASP A 1 181 ? 48.374 -1.111 -33.823 1.00 63.28 181 ASP A N 1
ATOM 1385 C CA . ASP A 1 181 ? 49.796 -1.374 -34.025 1.00 63.28 181 ASP A CA 1
ATOM 1386 C C . ASP A 1 181 ? 50.269 -0.365 -35.086 1.00 63.28 181 ASP A C 1
ATOM 1388 O O . ASP A 1 181 ? 50.087 -0.589 -36.280 1.00 63.28 181 ASP A O 1
ATOM 1392 N N . GLU A 1 182 ? 50.809 0.778 -34.655 1.00 57.06 182 GLU A N 1
ATOM 1393 C CA . GLU A 1 182 ? 51.592 1.682 -35.509 1.00 57.06 182 GLU A CA 1
ATOM 1394 C C . GLU A 1 182 ? 52.953 1.953 -34.836 1.00 57.06 182 GLU A C 1
ATOM 1396 O O . GLU A 1 182 ? 53.053 2.574 -33.776 1.00 57.06 182 GLU A O 1
ATOM 1401 N N . GLU A 1 183 ? 53.952 1.351 -35.485 1.00 58.66 183 GLU A N 1
ATOM 1402 C CA . GLU A 1 183 ? 55.413 1.554 -35.568 1.00 58.66 183 GLU A CA 1
ATOM 1403 C C . GLU A 1 183 ? 56.097 2.707 -34.797 1.00 58.66 183 GLU A C 1
ATOM 1405 O O . GLU A 1 183 ? 55.753 3.898 -34.980 1.00 58.66 183 GLU A O 1
#

Sequence (183 aa):
MSKPSLSSLHLQITELQQQRTDDHALIVALRARLDALAAPAPAPAPEKKQRAKNPDAPKRAPGPYILFCQAERAKTPELKLLVTELAERWRALTPEQKQAYKSAPAPAAAPAAKPTFQEVRDVAATMSSTVAAKFLRFCVQNPTLDAKTAEARWKSLSPEEKAEFNDPGDDTDEDDDASDDEE

pLDDT: mean 76.26, std 15.05, range [39.81, 97.94]

Radius of gyration: 34.56 Å; chains: 1; bounding box: 91×96×65 Å